Protein AF-A0A7S3RE56-F1 (afdb_monomer_lite)

Foldseek 3Di:
DDFPFQWWWKFKFQVPRTQFIDDQFQFQDQFFEWCAPPGLRHDHDDPQTHNGAKTWGQDLSNQKIKIFGCQRPQFKDKQPHTAPHRGMDIDHAQIWIDGRPGTIGMHTDTAEEAEDPDDPVLLVLLVVLQVRHRRYDYYPDDDQPNHQEYEDQEDDDDLVLLSCQLSLHAYFYSVQSNQSSVGDGRRDDRPDCPDVNGDHHYDPDPVGDPPNRHRDNLQQQQQAPAEAEEEDDDDPVVSVSVQVSCVSSHYNYHYQDDPDVVSVVVCVVVVYDYDD

pLDDT: mean 87.72, std 11.94, range [36.47, 98.5]

Sequence (276 aa):
RFAPEGSSMWLIADGSQTLGRLPVPGSEGPYTVGRHESADVTVTGDKSISRKHLELRVGEDGRTLRLTDLGSKFGTSVDNSKVDPGGTASLVDGASLSLGAKVLTVRHEPLVLCYSGLSKADTEVVQAAAARLVGVSASKEWADGHTSHLVMSKIKLTPKLMLALAHGCPVVAPAWVERVAARKAAAEPLPDPSAVGCSPTDATQPDIPAGCHAVRPERRSLFRGRKLAVLPGGEASSRGHTVSLLSLMGAEVVEADQADAASLSSHVSAGFEFVM

Structure (mmCIF, N/CA/C/O backbone):
data_AF-A0A7S3RE56-F1
#
_entry.id   AF-A0A7S3RE56-F1
#
loop_
_atom_site.group_PDB
_atom_site.id
_atom_site.type_symbol
_atom_site.label_atom_id
_atom_site.label_alt_id
_atom_site.label_comp_id
_atom_site.label_asym_id
_atom_site.label_entity_id
_atom_site.label_seq_id
_atom_site.pdbx_PDB_ins_code
_atom_site.Cartn_x
_atom_site.Cartn_y
_atom_site.Cartn_z
_atom_site.occupancy
_atom_site.B_iso_or_equiv
_atom_site.auth_seq_id
_atom_site.auth_comp_id
_atom_site.auth_asym_id
_atom_site.auth_atom_id
_atom_site.pdbx_PDB_model_num
ATOM 1 N N . ARG A 1 1 ? -19.265 -1.778 -3.064 1.00 36.47 1 ARG A N 1
ATOM 2 C CA . ARG A 1 1 ? -19.095 -0.585 -2.203 1.00 36.47 1 ARG A CA 1
ATOM 3 C C . ARG A 1 1 ? -17.705 -0.050 -2.501 1.00 36.47 1 ARG A C 1
ATOM 5 O O . ARG A 1 1 ? -16.780 -0.849 -2.544 1.00 36.47 1 ARG A O 1
ATOM 12 N N . PHE A 1 2 ? -17.610 1.210 -2.914 1.00 37.88 2 PHE A N 1
ATOM 13 C CA . PHE A 1 2 ? -16.369 1.799 -3.409 1.00 37.88 2 PHE A CA 1
ATOM 14 C C . PHE A 1 2 ? -15.417 2.032 -2.235 1.00 37.88 2 PHE A C 1
ATOM 16 O O . PHE A 1 2 ? -15.847 2.535 -1.200 1.00 37.88 2 PHE A O 1
ATOM 23 N N . ALA A 1 3 ? -14.138 1.684 -2.403 1.00 47.69 3 ALA A N 1
ATOM 24 C CA . ALA A 1 3 ? -13.101 2.174 -1.505 1.00 47.69 3 ALA A CA 1
ATOM 25 C C . ALA A 1 3 ? -13.190 3.715 -1.436 1.00 47.69 3 ALA A C 1
ATOM 27 O O . ALA A 1 3 ? -13.560 4.332 -2.446 1.00 47.69 3 ALA A O 1
ATOM 28 N N . PRO A 1 4 ? -12.871 4.353 -0.298 1.00 54.19 4 PRO A N 1
ATOM 29 C CA . PRO A 1 4 ? -12.828 5.812 -0.211 1.00 54.19 4 PRO A CA 1
ATOM 30 C C . PRO A 1 4 ? -11.886 6.376 -1.284 1.00 54.19 4 PRO A C 1
ATOM 32 O O . PRO A 1 4 ? -10.820 5.798 -1.540 1.00 54.19 4 PRO A O 1
ATOM 35 N N . GLU A 1 5 ? -12.333 7.433 -1.972 1.00 49.34 5 GLU A N 1
ATOM 36 C CA . GLU A 1 5 ? -11.582 8.142 -3.018 1.00 49.34 5 GLU A CA 1
ATOM 37 C C . GLU A 1 5 ? -10.170 8.472 -2.503 1.00 49.34 5 GLU A C 1
ATOM 39 O O . GLU A 1 5 ? -10.021 9.009 -1.409 1.00 49.34 5 GLU A O 1
ATOM 44 N N . GLY A 1 6 ? -9.132 8.074 -3.247 1.00 55.22 6 GLY A N 1
ATOM 45 C CA . GLY A 1 6 ? -7.737 8.220 -2.815 1.00 55.22 6 GLY A CA 1
ATOM 46 C C . GLY A 1 6 ? -7.249 7.083 -1.916 1.00 55.22 6 GLY A C 1
ATOM 47 O O . GLY A 1 6 ? -7.018 7.269 -0.724 1.00 55.22 6 GLY A O 1
ATOM 48 N N . SER A 1 7 ? -7.057 5.899 -2.499 1.00 61.47 7 SER A N 1
ATOM 49 C CA . SER A 1 7 ? -6.438 4.756 -1.813 1.00 61.47 7 SER A CA 1
ATOM 50 C C . SER A 1 7 ? -5.409 4.093 -2.719 1.00 61.47 7 SER A C 1
ATOM 52 O O . SER A 1 7 ? -5.784 3.481 -3.721 1.00 61.47 7 SER A O 1
ATOM 54 N N . SER A 1 8 ? -4.118 4.175 -2.382 1.00 72.38 8 SER A N 1
ATOM 55 C CA . SER A 1 8 ? -3.110 3.527 -3.217 1.00 72.38 8 SER A CA 1
ATOM 56 C C . SER A 1 8 ? -1.781 3.193 -2.574 1.00 72.38 8 SER A C 1
ATOM 58 O O . SER A 1 8 ? -1.069 4.050 -2.055 1.00 72.38 8 SER A O 1
ATOM 60 N N . MET A 1 9 ? -1.402 1.941 -2.779 1.00 89.62 9 MET A N 1
ATOM 61 C CA . MET A 1 9 ? -0.027 1.521 -2.939 1.00 89.62 9 MET A CA 1
ATOM 62 C C . MET A 1 9 ? 0.011 0.459 -4.033 1.00 89.62 9 MET A C 1
ATOM 64 O O . MET A 1 9 ? -0.745 -0.504 -4.003 1.00 89.62 9 MET A O 1
ATOM 68 N N . TRP A 1 10 ? 0.879 0.636 -5.014 1.00 94.25 10 TRP A N 1
ATOM 69 C CA . TRP A 1 10 ? 1.134 -0.324 -6.074 1.00 94.25 10 TRP A CA 1
ATOM 70 C C . TRP A 1 10 ? 2.397 -1.102 -5.759 1.00 94.25 10 TRP A C 1
ATOM 72 O O . TRP A 1 10 ? 3.455 -0.513 -5.533 1.00 94.25 10 TRP A O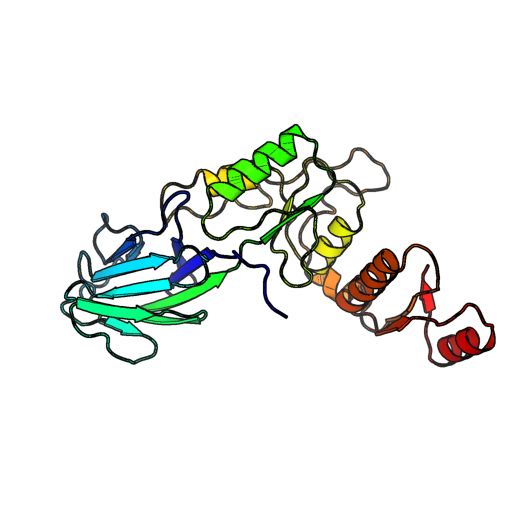 1
ATOM 82 N N . LEU A 1 11 ? 2.294 -2.424 -5.753 1.00 95.31 11 LEU A N 1
ATOM 83 C CA . LEU A 1 11 ? 3.413 -3.326 -5.550 1.00 95.31 11 LEU A CA 1
ATOM 84 C C . LEU A 1 11 ? 3.793 -3.948 -6.883 1.00 95.31 11 LEU A C 1
ATOM 86 O O . LEU A 1 11 ? 2.952 -4.521 -7.574 1.00 95.31 11 LEU A O 1
ATOM 90 N N . ILE A 1 12 ? 5.079 -3.873 -7.201 1.00 96.88 12 ILE A N 1
ATOM 91 C CA . ILE A 1 12 ? 5.687 -4.619 -8.298 1.00 96.88 12 ILE A CA 1
ATOM 92 C C . ILE A 1 12 ? 6.461 -5.774 -7.671 1.00 96.88 12 ILE A C 1
ATOM 94 O O . ILE A 1 12 ? 7.371 -5.545 -6.867 1.00 96.88 12 ILE A O 1
ATOM 98 N N . ALA A 1 13 ? 6.081 -7.005 -7.998 1.00 95.94 13 ALA A N 1
ATOM 99 C CA . ALA A 1 13 ? 6.621 -8.208 -7.377 1.00 95.94 13 ALA A CA 1
ATOM 100 C C . ALA A 1 13 ? 7.133 -9.224 -8.404 1.00 95.94 13 ALA A C 1
ATOM 102 O O . ALA A 1 13 ? 6.592 -9.357 -9.500 1.00 95.94 13 ALA A O 1
ATOM 103 N N . ASP A 1 14 ? 8.158 -9.970 -8.007 1.00 94.69 14 ASP A N 1
ATOM 104 C CA . ASP A 1 14 ? 8.673 -11.154 -8.689 1.00 94.69 14 ASP A CA 1
ATOM 105 C C . ASP A 1 14 ? 8.403 -12.373 -7.798 1.00 94.69 14 ASP A C 1
ATOM 107 O O . ASP A 1 14 ? 9.076 -12.596 -6.787 1.00 94.69 14 ASP A O 1
ATOM 111 N N . GLY A 1 15 ? 7.340 -13.116 -8.109 1.00 90.56 15 GLY A N 1
ATOM 112 C CA . GLY A 1 15 ? 6.840 -14.173 -7.231 1.00 90.56 15 GLY A CA 1
ATOM 113 C C . GLY A 1 15 ? 6.457 -13.628 -5.850 1.00 90.56 15 GLY A C 1
ATOM 114 O O . GLY A 1 15 ? 5.530 -12.829 -5.723 1.00 90.56 15 GLY A O 1
ATOM 115 N N . SER A 1 16 ? 7.159 -14.072 -4.804 1.00 88.50 16 SER A N 1
ATOM 116 C CA . SER A 1 16 ? 6.964 -13.600 -3.424 1.00 88.50 16 SER A CA 1
ATOM 117 C C . SER A 1 16 ? 7.806 -12.371 -3.062 1.00 88.50 16 SER A C 1
ATOM 119 O O . SER A 1 16 ? 7.568 -11.756 -2.022 1.00 88.50 16 SER A O 1
ATOM 121 N N . GLN A 1 17 ? 8.782 -11.994 -3.892 1.00 92.12 17 GLN A N 1
ATOM 122 C CA . GLN A 1 17 ? 9.671 -10.872 -3.617 1.00 92.12 17 GLN A CA 1
ATOM 123 C C . GLN A 1 17 ? 9.042 -9.566 -4.103 1.00 92.12 17 GLN A C 1
ATOM 125 O O . GLN A 1 17 ? 8.787 -9.395 -5.293 1.00 92.12 17 GLN A O 1
ATOM 130 N N . THR A 1 18 ? 8.845 -8.596 -3.208 1.00 94.38 18 THR A N 1
ATOM 131 C CA . THR A 1 18 ? 8.511 -7.235 -3.643 1.00 94.38 18 THR A CA 1
ATOM 132 C C . THR A 1 18 ? 9.762 -6.529 -4.156 1.00 94.38 18 THR A C 1
ATOM 134 O O . THR A 1 18 ? 10.741 -6.407 -3.423 1.00 94.38 18 THR A O 1
ATOM 137 N N . LEU A 1 19 ? 9.708 -6.027 -5.389 1.00 95.62 19 LEU A N 1
ATOM 138 C CA . LEU A 1 19 ? 10.780 -5.245 -6.006 1.00 95.62 19 LEU A CA 1
ATOM 139 C C . LEU A 1 19 ? 10.606 -3.742 -5.770 1.00 95.62 19 LEU A C 1
ATOM 141 O O . LEU A 1 19 ? 11.590 -3.021 -5.631 1.00 95.62 19 LEU A O 1
ATOM 145 N N . GLY A 1 20 ? 9.360 -3.265 -5.716 1.00 94.75 20 GLY A N 1
ATOM 146 C CA . GLY A 1 20 ? 9.075 -1.853 -5.491 1.00 94.75 20 GLY A CA 1
ATOM 147 C C . GLY A 1 20 ? 7.649 -1.576 -5.032 1.00 94.75 20 GLY A C 1
ATOM 148 O O . GLY A 1 20 ? 6.728 -2.339 -5.325 1.00 94.75 20 GLY A O 1
ATOM 149 N N . ARG A 1 21 ? 7.486 -0.467 -4.308 1.00 95.06 21 ARG A N 1
ATOM 150 C CA . ARG A 1 21 ? 6.219 0.102 -3.842 1.00 95.06 21 ARG A CA 1
ATOM 151 C C . ARG A 1 21 ? 6.089 1.533 -4.333 1.00 95.06 21 ARG A C 1
ATOM 153 O O . ARG A 1 21 ? 6.899 2.377 -3.947 1.00 95.06 21 ARG A O 1
ATOM 160 N N . LEU A 1 22 ? 5.060 1.785 -5.126 1.00 94.44 22 LEU A N 1
ATOM 161 C CA . LEU A 1 22 ? 4.749 3.077 -5.720 1.00 94.44 22 LEU A CA 1
ATOM 162 C C . LEU A 1 22 ? 3.407 3.591 -5.177 1.00 94.44 22 LEU A C 1
ATOM 164 O O . LEU A 1 22 ? 2.557 2.782 -4.818 1.00 94.44 22 LEU A O 1
ATOM 168 N N . PRO A 1 23 ? 3.179 4.905 -5.123 1.00 93.62 23 PRO A N 1
ATOM 169 C CA . PRO A 1 23 ? 4.152 5.956 -5.390 1.00 93.62 23 PRO A CA 1
ATOM 170 C C . PRO A 1 23 ? 5.180 6.101 -4.259 1.00 93.62 23 PRO A C 1
ATOM 172 O O . PRO A 1 23 ? 4.959 5.702 -3.114 1.00 93.62 23 PRO A O 1
ATOM 175 N N . VAL A 1 24 ? 6.328 6.683 -4.598 1.00 92.94 24 VAL A N 1
ATOM 176 C CA . VAL A 1 24 ? 7.246 7.265 -3.612 1.00 92.94 24 VAL A CA 1
ATOM 177 C C . VAL A 1 24 ? 6.628 8.585 -3.125 1.00 92.94 24 VAL A C 1
ATOM 179 O O . VAL A 1 24 ? 6.155 9.349 -3.969 1.00 92.94 24 VAL A O 1
ATOM 182 N N . PRO A 1 25 ? 6.622 8.876 -1.808 1.00 92.38 25 PRO A N 1
ATOM 183 C CA . PRO A 1 25 ? 6.027 10.095 -1.260 1.00 92.38 25 PRO A CA 1
ATOM 184 C C . PRO A 1 25 ? 6.423 11.371 -2.023 1.00 92.38 25 PRO A C 1
ATOM 186 O O . PRO A 1 25 ? 7.603 11.612 -2.276 1.00 92.38 25 PRO A O 1
ATOM 189 N N . GLY A 1 26 ? 5.435 12.205 -2.353 1.00 88.56 26 GLY A N 1
ATOM 190 C CA . GLY A 1 26 ? 5.623 13.479 -3.055 1.00 88.56 26 GLY A CA 1
ATOM 191 C C . GLY A 1 26 ? 5.880 13.384 -4.564 1.00 88.56 26 GLY A C 1
ATOM 192 O O . GLY A 1 26 ? 6.253 14.388 -5.166 1.00 88.56 26 GLY A O 1
ATOM 193 N N . SER A 1 27 ? 5.712 12.214 -5.182 1.00 91.50 27 SER A N 1
ATOM 194 C CA . SER A 1 27 ? 5.854 12.036 -6.628 1.00 91.50 27 SER A CA 1
ATOM 195 C C . SER A 1 27 ? 4.803 11.062 -7.161 1.00 91.50 27 SER A C 1
ATOM 197 O O . SER A 1 27 ? 4.401 10.139 -6.465 1.00 91.50 27 SER A O 1
ATOM 199 N N . GLU A 1 28 ? 4.386 11.258 -8.407 1.00 92.69 28 GLU A N 1
ATOM 200 C CA . GLU A 1 28 ? 3.540 10.337 -9.185 1.00 92.69 28 GLU A CA 1
ATOM 201 C C . GLU A 1 28 ? 4.358 9.529 -10.208 1.00 92.69 28 GLU A C 1
ATOM 203 O O . GLU A 1 28 ? 3.831 8.693 -10.945 1.00 92.69 28 GLU A O 1
ATOM 208 N N . GLY A 1 29 ? 5.671 9.765 -10.253 1.00 93.62 29 GLY A N 1
ATOM 209 C CA . GLY A 1 29 ? 6.590 9.249 -11.259 1.00 93.62 29 GLY A CA 1
ATOM 210 C C . GLY A 1 29 ? 7.048 10.336 -12.247 1.00 93.62 29 GLY A C 1
ATOM 211 O O . GLY A 1 29 ? 6.891 11.529 -11.982 1.00 93.62 29 GLY A O 1
ATOM 212 N N . PRO A 1 30 ? 7.628 9.949 -13.397 1.00 96.25 30 PRO A N 1
ATOM 213 C CA . PRO A 1 30 ? 7.789 8.573 -13.860 1.00 96.25 30 PRO A CA 1
ATOM 214 C C . PRO A 1 30 ? 8.789 7.780 -13.009 1.00 96.25 30 PRO A C 1
ATOM 216 O O . PRO A 1 30 ? 9.840 8.294 -12.638 1.00 96.25 30 PRO A O 1
ATOM 219 N N . TYR A 1 31 ? 8.460 6.521 -12.734 1.00 97.69 31 TYR A N 1
ATOM 220 C CA . TYR A 1 31 ? 9.336 5.553 -12.077 1.00 97.69 31 TYR A CA 1
ATOM 221 C C . TYR A 1 31 ? 9.868 4.567 -13.103 1.00 97.69 31 TYR A C 1
ATOM 223 O O . TYR A 1 31 ? 9.106 3.891 -13.791 1.00 97.69 31 TYR A O 1
ATOM 231 N N . THR A 1 32 ? 11.179 4.466 -13.204 1.00 98.00 32 THR A N 1
ATOM 232 C CA . THR A 1 32 ? 11.848 3.595 -14.162 1.00 98.00 32 THR A CA 1
ATOM 233 C C . THR A 1 32 ? 11.901 2.149 -13.669 1.00 98.00 32 THR A C 1
ATOM 235 O O . THR A 1 32 ? 12.247 1.871 -12.521 1.00 98.00 32 THR A O 1
ATOM 238 N N . VAL A 1 33 ? 11.604 1.209 -14.567 1.00 98.12 33 VAL A N 1
ATOM 239 C CA . VAL A 1 33 ? 11.764 -0.232 -14.336 1.00 98.12 33 VAL A CA 1
ATOM 240 C C . VAL A 1 33 ? 12.767 -0.781 -15.343 1.00 98.12 33 VAL A C 1
ATOM 242 O O . VAL A 1 33 ? 12.687 -0.509 -16.547 1.00 98.12 33 VAL A O 1
ATOM 245 N N . GLY A 1 34 ? 13.741 -1.553 -14.874 1.00 97.62 34 GLY A N 1
ATOM 246 C CA . GLY A 1 34 ? 14.758 -2.136 -15.745 1.00 97.62 34 GLY A CA 1
ATOM 247 C C . GLY A 1 34 ? 15.819 -2.914 -14.983 1.00 97.62 34 GLY A C 1
ATOM 248 O O . GLY A 1 34 ? 15.777 -3.020 -13.763 1.00 97.62 34 GLY A O 1
ATOM 249 N N . ARG A 1 35 ? 16.791 -3.480 -15.704 1.00 97.12 35 ARG A N 1
ATOM 250 C CA . ARG A 1 35 ? 17.844 -4.305 -15.079 1.00 97.12 35 ARG A CA 1
ATOM 251 C C . ARG A 1 35 ? 19.037 -3.534 -14.524 1.00 97.12 35 ARG A C 1
ATOM 253 O O . ARG A 1 35 ? 19.958 -4.146 -13.990 1.00 97.12 35 ARG A O 1
ATOM 260 N N . HIS A 1 36 ? 19.110 -2.233 -14.785 1.00 96.31 36 HIS A N 1
ATOM 261 C CA . HIS A 1 36 ? 20.220 -1.405 -14.327 1.00 96.31 36 HIS A CA 1
ATOM 262 C C . HIS A 1 36 ? 19.939 -0.891 -12.917 1.00 96.31 36 HIS A C 1
ATOM 264 O O . HIS A 1 36 ? 18.812 -0.510 -12.636 1.00 96.31 36 HIS A O 1
ATOM 270 N N . GLU A 1 37 ? 20.965 -0.809 -12.072 1.00 93.75 37 GLU A N 1
ATOM 271 C CA . GLU A 1 37 ? 20.859 -0.363 -10.670 1.00 93.75 37 GLU A CA 1
ATOM 272 C C . GLU A 1 37 ? 20.338 1.071 -10.496 1.00 93.75 37 GLU A C 1
ATOM 274 O O . GLU A 1 37 ? 19.883 1.450 -9.426 1.00 93.75 37 GLU A O 1
ATOM 279 N N . SER A 1 38 ? 20.392 1.877 -11.557 1.00 93.88 38 SER A N 1
ATOM 280 C CA . SER A 1 38 ? 19.841 3.233 -11.562 1.00 93.88 38 SER A CA 1
ATOM 281 C C . SER A 1 38 ? 18.323 3.277 -11.782 1.00 93.88 38 SER A C 1
ATOM 283 O O . SER A 1 38 ? 17.799 4.371 -11.973 1.00 93.88 38 SER A O 1
ATOM 285 N N . ALA A 1 39 ? 17.653 2.131 -11.932 1.00 96.50 39 ALA A N 1
ATOM 286 C CA . ALA A 1 39 ? 16.206 2.068 -12.096 1.00 96.50 39 ALA A CA 1
ATOM 287 C C . ALA A 1 39 ? 15.516 2.094 -10.727 1.00 96.50 39 ALA A C 1
ATOM 289 O O . ALA A 1 39 ? 15.960 1.413 -9.801 1.00 96.50 39 ALA A O 1
ATOM 290 N N . ASP A 1 40 ? 14.404 2.820 -10.616 1.00 97.31 40 ASP A N 1
ATOM 291 C CA . ASP A 1 40 ? 13.625 2.919 -9.373 1.00 97.31 40 ASP A CA 1
ATOM 292 C C . ASP A 1 40 ? 13.141 1.542 -8.896 1.00 97.31 40 ASP A C 1
ATOM 294 O O . ASP A 1 40 ? 13.164 1.243 -7.700 1.00 97.31 40 ASP A O 1
ATOM 298 N N . VAL A 1 41 ? 12.750 0.684 -9.845 1.00 97.00 41 VAL A N 1
ATOM 299 C CA . VAL A 1 41 ? 12.474 -0.738 -9.624 1.00 97.00 41 VAL A CA 1
ATOM 300 C C . VAL A 1 41 ? 13.445 -1.561 -10.465 1.00 97.00 41 VAL A C 1
ATOM 302 O O . VAL A 1 41 ? 13.308 -1.681 -11.687 1.00 97.00 41 VAL A O 1
ATOM 305 N N . THR A 1 42 ? 14.446 -2.136 -9.802 1.00 96.88 42 THR A N 1
ATOM 306 C CA . THR A 1 42 ? 15.493 -2.913 -10.470 1.00 96.88 42 THR A CA 1
ATOM 307 C C . THR A 1 42 ? 15.128 -4.399 -10.540 1.00 96.88 42 THR A C 1
ATOM 309 O O . THR A 1 42 ? 14.837 -5.022 -9.521 1.00 96.88 42 THR A O 1
ATOM 312 N N . VAL A 1 43 ? 15.209 -4.988 -11.737 1.00 95.25 43 VAL A N 1
ATOM 313 C CA . VAL A 1 43 ? 15.026 -6.431 -11.979 1.00 95.25 43 VAL A CA 1
ATOM 314 C C . VAL A 1 43 ? 16.365 -7.047 -12.394 1.00 95.25 43 VAL A C 1
ATOM 316 O O . VAL A 1 43 ? 16.803 -6.906 -13.536 1.00 95.25 43 VAL A O 1
ATOM 319 N N . THR A 1 44 ? 17.066 -7.691 -11.464 1.00 89.62 44 THR A N 1
ATOM 320 C CA . THR A 1 44 ? 18.422 -8.211 -11.706 1.00 89.62 44 THR A CA 1
ATOM 321 C C . THR A 1 44 ? 18.413 -9.600 -12.357 1.00 89.62 44 THR A C 1
ATOM 323 O O . THR A 1 44 ? 17.413 -10.310 -12.366 1.00 89.62 44 THR A O 1
ATOM 326 N N . GLY A 1 45 ? 19.549 -10.000 -12.935 1.00 85.88 45 GLY A N 1
ATOM 327 C CA . GLY A 1 45 ? 19.775 -11.379 -13.392 1.00 85.88 45 GLY A CA 1
ATOM 328 C C . GLY A 1 45 ? 19.228 -11.745 -14.777 1.00 85.88 45 GLY A C 1
ATOM 329 O O . GLY A 1 45 ? 19.645 -12.767 -15.316 1.00 85.88 45 GLY A O 1
ATOM 330 N N . ASP A 1 46 ? 18.393 -10.911 -15.404 1.00 90.94 46 ASP A N 1
ATOM 331 C CA . ASP A 1 46 ? 17.813 -11.198 -16.722 1.00 90.94 46 ASP A CA 1
ATOM 332 C C . ASP A 1 46 ? 18.326 -10.240 -17.818 1.00 90.94 46 ASP A C 1
ATOM 334 O O . ASP A 1 46 ? 18.134 -9.023 -17.773 1.00 90.94 46 ASP A O 1
ATOM 338 N N . LYS A 1 47 ? 19.000 -10.797 -18.836 1.00 93.81 47 LYS A N 1
ATOM 339 C CA . LYS A 1 47 ? 19.554 -10.040 -19.976 1.00 93.81 47 LYS A CA 1
ATOM 340 C C . LYS A 1 47 ? 18.511 -9.680 -21.041 1.00 93.81 47 LYS A C 1
ATOM 342 O O . LYS A 1 47 ? 18.821 -8.868 -21.916 1.00 93.81 47 LYS A O 1
ATOM 347 N N . SER A 1 48 ? 17.318 -10.270 -20.983 1.00 96.12 48 SER A N 1
ATOM 348 C CA . SER A 1 48 ? 16.183 -9.909 -21.838 1.00 96.12 48 SER A CA 1
ATOM 349 C C . SER A 1 48 ? 15.526 -8.591 -21.407 1.00 96.12 48 SER A C 1
ATOM 351 O O . SER A 1 48 ? 14.857 -7.932 -22.199 1.00 96.12 48 SER A O 1
ATOM 353 N N . ILE A 1 49 ? 15.788 -8.141 -20.180 1.00 97.44 49 ILE A N 1
ATOM 354 C CA . ILE A 1 49 ? 15.308 -6.857 -19.681 1.00 97.44 49 ILE A CA 1
ATOM 355 C C . ILE A 1 49 ? 16.284 -5.750 -20.105 1.00 97.44 49 ILE A C 1
ATOM 357 O O . ILE A 1 49 ? 17.513 -5.872 -20.047 1.00 97.44 49 ILE A O 1
ATOM 361 N N . SER A 1 50 ? 15.735 -4.625 -20.548 1.00 97.38 50 SER A N 1
ATOM 362 C CA . SER A 1 50 ? 16.528 -3.455 -20.938 1.00 97.38 50 SER A CA 1
ATOM 363 C C . SER A 1 50 ? 17.053 -2.748 -19.690 1.00 97.38 50 SER A C 1
ATOM 365 O O . SER A 1 50 ? 16.480 -2.853 -18.609 1.00 97.38 50 SER A O 1
ATOM 367 N N . ARG A 1 51 ? 18.149 -1.991 -19.819 1.00 96.56 51 ARG A N 1
ATOM 368 C CA . ARG A 1 51 ? 18.710 -1.216 -18.692 1.00 96.56 51 ARG A CA 1
ATOM 369 C C . ARG A 1 51 ? 17.680 -0.252 -18.092 1.00 96.56 51 ARG A C 1
ATOM 371 O O . ARG A 1 51 ? 17.501 -0.250 -16.883 1.00 96.56 51 ARG A O 1
ATOM 378 N N . LYS A 1 52 ? 16.997 0.494 -18.961 1.00 96.75 52 LYS A N 1
ATOM 379 C CA . LYS A 1 52 ? 15.737 1.199 -18.706 1.00 96.75 52 LYS A CA 1
ATOM 380 C C . LYS A 1 52 ? 14.730 0.597 -19.682 1.00 96.75 52 LYS A C 1
ATOM 382 O O . LYS A 1 52 ? 14.987 0.647 -20.883 1.00 96.75 52 LYS A O 1
ATOM 387 N N . HIS A 1 53 ? 13.717 -0.104 -19.189 1.00 98.00 53 HIS A N 1
ATOM 388 C CA . HIS A 1 53 ? 12.821 -0.905 -20.028 1.00 98.00 53 HIS A CA 1
ATOM 389 C C . HIS A 1 53 ? 11.468 -0.234 -20.205 1.00 98.00 53 HIS A C 1
ATOM 391 O O . HIS A 1 53 ? 11.001 -0.116 -21.331 1.00 98.00 53 HIS A O 1
ATOM 397 N N . LEU A 1 54 ? 10.893 0.257 -19.112 1.00 98.38 54 LEU A N 1
ATOM 398 C CA . LEU A 1 54 ? 9.639 0.996 -19.117 1.00 98.38 54 LEU A CA 1
ATOM 399 C C . LEU A 1 54 ? 9.625 2.037 -17.994 1.00 98.38 54 LEU A C 1
ATOM 401 O O . LEU A 1 54 ? 10.467 2.005 -17.089 1.00 98.38 54 LEU A O 1
ATOM 405 N N . GLU A 1 55 ? 8.654 2.935 -18.052 1.00 98.31 55 GLU A N 1
ATOM 406 C CA . GLU A 1 55 ? 8.309 3.869 -16.982 1.00 98.31 55 GLU A CA 1
ATOM 407 C C . GLU A 1 55 ? 6.900 3.594 -16.468 1.00 98.31 55 GLU A C 1
ATOM 409 O O . GLU A 1 55 ? 6.018 3.225 -17.239 1.00 98.31 55 GLU A O 1
ATOM 414 N N . LEU A 1 56 ? 6.691 3.804 -15.172 1.00 98.06 56 LEU A N 1
ATOM 415 C CA . LEU A 1 56 ? 5.402 3.734 -14.501 1.00 98.06 56 LEU A CA 1
ATOM 416 C C . LEU A 1 56 ? 5.009 5.119 -13.985 1.00 98.06 56 LEU A C 1
ATOM 418 O O . LEU A 1 56 ? 5.834 5.827 -13.410 1.00 98.06 56 LEU A O 1
ATOM 422 N N . ARG A 1 57 ? 3.742 5.492 -14.146 1.00 97.00 57 ARG A N 1
ATOM 423 C CA . ARG A 1 57 ? 3.143 6.683 -13.536 1.00 97.00 57 ARG A CA 1
ATOM 424 C C . ARG A 1 57 ? 1.893 6.289 -12.773 1.00 97.00 57 ARG A C 1
ATOM 426 O O . ARG A 1 57 ? 1.027 5.606 -13.322 1.00 97.00 57 ARG A O 1
ATOM 433 N N . VAL A 1 58 ? 1.825 6.713 -11.521 1.00 94.75 58 VAL A N 1
ATOM 434 C CA . VAL A 1 58 ? 0.622 6.614 -10.695 1.00 94.75 58 VAL A CA 1
ATOM 435 C C . VAL A 1 58 ? -0.220 7.851 -10.999 1.00 94.75 58 VAL A C 1
ATOM 437 O O . VAL A 1 58 ? 0.339 8.935 -11.086 1.00 94.75 58 VAL A O 1
ATOM 440 N N . GLY A 1 59 ? -1.523 7.715 -11.226 1.00 90.62 59 GLY A N 1
ATOM 441 C CA . GLY A 1 59 ? -2.381 8.891 -11.378 1.00 90.62 59 GLY A CA 1
ATOM 442 C C . GLY A 1 59 ? -2.614 9.607 -10.051 1.00 90.62 59 GLY A C 1
ATOM 443 O O . GLY A 1 59 ? -2.425 9.027 -8.983 1.00 90.62 59 GLY A O 1
ATOM 444 N N . GLU A 1 60 ? -3.092 10.847 -10.124 1.00 83.38 60 GLU A N 1
ATOM 445 C CA . GLU A 1 60 ? -3.417 11.688 -8.959 1.00 83.38 60 GLU A CA 1
ATOM 446 C C . GLU A 1 60 ? -4.395 11.004 -7.983 1.00 83.38 60 GLU A C 1
ATOM 448 O O . GLU A 1 60 ? -4.326 11.183 -6.767 1.00 83.38 60 GLU A O 1
ATOM 453 N N . ASP A 1 61 ? -5.288 10.158 -8.511 1.00 79.56 61 ASP A N 1
ATOM 454 C CA . ASP A 1 61 ? -6.241 9.367 -7.726 1.00 79.56 61 ASP A CA 1
ATOM 455 C C . ASP A 1 61 ? -5.593 8.219 -6.932 1.00 79.56 61 ASP A C 1
ATOM 457 O O . ASP A 1 61 ? -6.247 7.576 -6.102 1.00 79.56 61 ASP A O 1
ATOM 461 N N . GLY A 1 62 ? -4.323 7.928 -7.218 1.00 82.88 62 GLY A N 1
ATOM 462 C CA . GLY A 1 62 ? -3.560 6.803 -6.700 1.00 82.88 62 GLY A CA 1
ATOM 463 C C . GLY A 1 62 ? -3.924 5.445 -7.316 1.00 82.88 62 GLY A C 1
ATOM 464 O O . GLY A 1 62 ? -3.162 4.481 -7.246 1.00 82.88 62 GLY A O 1
ATOM 465 N N . ARG A 1 63 ? -5.101 5.319 -7.924 1.00 84.00 63 ARG A N 1
ATOM 466 C CA . ARG A 1 63 ? -5.702 4.042 -8.343 1.00 84.00 63 ARG A CA 1
ATOM 467 C C . ARG A 1 63 ? -5.424 3.685 -9.786 1.00 84.00 63 ARG A C 1
ATOM 469 O O . ARG A 1 63 ? -5.766 2.590 -10.219 1.00 84.00 63 ARG A O 1
ATOM 476 N N . THR A 1 64 ? -4.851 4.598 -10.543 1.00 89.69 64 THR A N 1
ATOM 477 C CA . THR A 1 64 ? -4.441 4.328 -11.912 1.00 89.69 64 THR A CA 1
ATOM 478 C C . THR A 1 64 ? -2.933 4.148 -11.952 1.00 89.69 64 THR A C 1
ATOM 480 O O . THR A 1 64 ? -2.184 4.965 -11.425 1.00 89.69 64 THR A O 1
ATOM 483 N N . LEU A 1 65 ? -2.474 3.062 -12.572 1.00 95.19 65 LEU A N 1
ATOM 484 C CA . LEU A 1 65 ? -1.062 2.843 -12.852 1.00 95.19 65 LEU A CA 1
ATOM 485 C C . LEU A 1 65 ? -0.901 2.699 -14.360 1.00 95.19 65 LEU A C 1
ATOM 487 O O . LEU A 1 65 ? -1.439 1.776 -14.967 1.00 95.19 65 LEU A O 1
ATOM 491 N N . ARG A 1 66 ? -0.181 3.629 -14.980 1.00 97.19 66 ARG A N 1
ATOM 492 C CA . ARG A 1 66 ? 0.099 3.607 -16.416 1.00 97.19 66 ARG A CA 1
ATOM 493 C C . ARG A 1 66 ? 1.554 3.254 -16.644 1.00 97.19 66 ARG A C 1
ATOM 495 O O . ARG A 1 66 ? 2.428 3.824 -15.997 1.00 97.19 66 ARG A O 1
ATOM 502 N N . LEU A 1 67 ? 1.802 2.366 -17.594 1.00 97.81 67 LEU A N 1
ATOM 503 C CA . LEU A 1 67 ? 3.137 2.081 -18.089 1.00 97.81 67 LEU A CA 1
ATOM 504 C C . LEU A 1 67 ? 3.379 2.737 -19.449 1.00 97.81 67 LEU A C 1
ATOM 506 O O . LEU A 1 67 ? 2.445 2.880 -20.242 1.00 97.81 67 LEU A O 1
ATOM 510 N N . THR A 1 68 ? 4.643 3.040 -19.727 1.00 98.50 68 THR A N 1
ATOM 511 C CA . THR A 1 68 ? 5.161 3.428 -21.044 1.00 98.50 68 THR A CA 1
ATOM 512 C C . THR A 1 68 ? 6.398 2.589 -21.352 1.00 98.50 68 THR A C 1
ATOM 514 O O . THR A 1 68 ? 7.374 2.654 -20.604 1.00 98.50 68 THR A O 1
ATOM 517 N N . ASP A 1 69 ? 6.387 1.808 -22.434 1.00 98.44 69 ASP A N 1
ATOM 518 C CA . ASP A 1 69 ? 7.578 1.077 -22.888 1.00 98.44 69 ASP A CA 1
ATOM 519 C C . ASP A 1 69 ? 8.622 2.057 -23.453 1.00 98.44 69 ASP A C 1
ATOM 521 O O . ASP A 1 69 ? 8.288 2.934 -24.244 1.00 98.44 69 ASP A O 1
ATOM 525 N N . LEU A 1 70 ? 9.896 1.915 -23.076 1.00 98.12 70 LEU A N 1
ATOM 526 C CA . LEU A 1 70 ? 10.977 2.822 -23.493 1.00 98.12 70 LEU A CA 1
ATOM 527 C C . LEU A 1 70 ? 11.759 2.321 -24.722 1.00 98.12 70 LEU A C 1
ATOM 529 O O . LEU A 1 70 ? 12.966 2.548 -24.836 1.00 98.12 70 LEU A O 1
ATOM 533 N N . GLY A 1 71 ? 11.100 1.606 -25.635 1.00 96.50 71 GLY A N 1
ATOM 534 C CA . GLY A 1 71 ? 11.748 0.989 -26.791 1.00 96.50 71 GLY A CA 1
ATOM 535 C C . GLY A 1 71 ? 12.530 -0.259 -26.389 1.00 96.50 71 GLY A C 1
ATOM 536 O O . GLY A 1 71 ? 13.711 -0.410 -26.718 1.00 96.50 71 GLY A O 1
ATOM 537 N N . SER A 1 72 ? 11.902 -1.132 -25.603 1.00 96.50 72 SER A N 1
ATOM 538 C CA . SER A 1 72 ? 12.564 -2.320 -25.079 1.00 96.50 72 SER A CA 1
ATOM 539 C C . SER A 1 72 ? 13.007 -3.289 -26.186 1.00 96.50 72 SER A C 1
ATOM 541 O O . SER A 1 72 ? 12.328 -3.494 -27.189 1.00 96.50 72 SER A O 1
ATOM 543 N N . LYS A 1 73 ? 14.172 -3.935 -26.006 1.00 96.44 73 LYS A N 1
ATOM 544 C CA . LYS A 1 73 ? 14.745 -4.825 -27.035 1.00 96.44 73 LYS A CA 1
ATOM 545 C C . LYS A 1 73 ? 13.916 -6.093 -27.256 1.00 96.44 73 LYS A C 1
ATOM 547 O O . LYS A 1 73 ? 13.861 -6.599 -28.372 1.00 96.44 73 LYS A O 1
ATOM 552 N N . PHE A 1 74 ? 13.341 -6.631 -26.184 1.00 96.56 74 PHE A N 1
ATOM 553 C CA . PHE A 1 74 ? 12.599 -7.893 -26.196 1.00 96.56 74 PHE A CA 1
ATOM 554 C C . PHE A 1 74 ? 11.093 -7.704 -25.953 1.00 96.56 74 PHE A C 1
ATOM 556 O O . PHE A 1 74 ? 10.372 -8.693 -25.861 1.00 96.56 74 PHE A O 1
ATOM 563 N N . GLY A 1 75 ? 10.623 -6.453 -25.922 1.00 96.69 75 GLY A N 1
ATOM 564 C CA . GLY A 1 75 ? 9.215 -6.098 -25.785 1.00 96.69 75 GLY A CA 1
ATOM 565 C C . GLY A 1 75 ? 8.694 -6.095 -24.347 1.00 96.69 75 GLY A C 1
ATOM 566 O O . GLY A 1 75 ? 9.265 -6.725 -23.452 1.00 96.69 75 GLY A O 1
ATOM 567 N N . THR A 1 76 ? 7.556 -5.417 -24.188 1.00 98.44 76 THR A N 1
ATOM 568 C CA . THR A 1 76 ? 6.721 -5.385 -22.982 1.00 98.44 76 THR A CA 1
ATOM 569 C C . THR A 1 76 ? 5.339 -5.962 -23.309 1.00 98.44 76 THR A C 1
ATOM 571 O O . THR A 1 76 ? 4.809 -5.735 -24.401 1.00 98.44 76 THR A O 1
ATOM 574 N N . SER A 1 77 ? 4.718 -6.685 -22.375 1.00 97.94 77 SER A N 1
ATOM 575 C CA . SER A 1 77 ? 3.302 -7.071 -22.482 1.00 97.94 77 SER A CA 1
ATOM 576 C C . SER A 1 77 ? 2.575 -7.024 -21.141 1.00 97.94 77 SER A C 1
ATOM 578 O O . SER A 1 77 ? 3.168 -7.317 -20.106 1.00 97.94 77 SER A O 1
ATOM 580 N N . VAL A 1 78 ? 1.280 -6.709 -21.174 1.00 97.94 78 VAL A N 1
ATOM 581 C CA . VAL A 1 78 ? 0.363 -6.753 -20.024 1.00 97.94 78 VAL A CA 1
ATOM 582 C C . VAL A 1 78 ? -0.678 -7.825 -20.289 1.00 97.94 78 VAL A C 1
ATOM 584 O O . VAL A 1 78 ? -1.340 -7.776 -21.322 1.00 97.94 78 VAL A O 1
ATOM 587 N N . ASP A 1 79 ? -0.799 -8.809 -19.399 1.00 96.50 79 ASP A N 1
ATOM 588 C CA . ASP A 1 79 ? -1.764 -9.911 -19.521 1.00 96.50 79 ASP A CA 1
ATOM 589 C C . ASP A 1 79 ? -1.747 -10.557 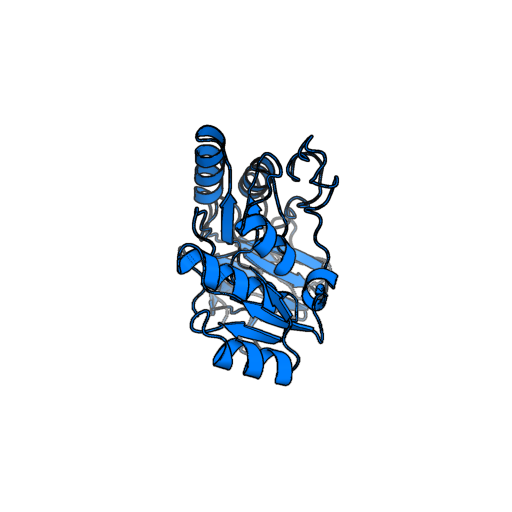-20.922 1.00 96.50 79 ASP A C 1
ATOM 591 O O . ASP A 1 79 ? -2.772 -10.770 -21.566 1.00 96.50 79 ASP A O 1
ATOM 595 N N . ASN A 1 80 ? -0.534 -10.838 -21.415 1.00 93.88 80 ASN A N 1
ATOM 596 C CA . ASN A 1 80 ? -0.227 -11.375 -22.752 1.00 93.88 80 ASN A CA 1
ATOM 597 C C . ASN A 1 80 ? -0.524 -10.445 -23.945 1.00 93.88 80 ASN A C 1
ATOM 599 O O . ASN A 1 80 ? -0.240 -10.808 -25.088 1.00 93.88 80 ASN A O 1
ATOM 603 N N . SER A 1 81 ? -1.028 -9.235 -23.710 1.00 97.06 81 SER A N 1
ATOM 604 C CA . SER A 1 81 ? -1.213 -8.215 -24.744 1.00 97.06 81 SER A CA 1
ATOM 605 C C . SER A 1 81 ? 0.062 -7.393 -24.899 1.00 97.06 81 SER A C 1
ATOM 607 O O . SER A 1 81 ? 0.527 -6.765 -23.946 1.00 97.06 81 SER A O 1
ATOM 609 N N . LYS A 1 82 ? 0.663 -7.413 -26.094 1.00 97.12 82 LYS A N 1
ATOM 610 C CA . LYS A 1 82 ? 1.888 -6.652 -26.374 1.00 97.12 82 LYS A CA 1
ATOM 611 C C . LYS A 1 82 ? 1.633 -5.151 -26.301 1.00 97.12 82 LYS A C 1
ATOM 613 O O . LYS A 1 82 ? 0.606 -4.667 -26.764 1.00 97.12 82 LYS A O 1
ATOM 618 N N . VAL A 1 83 ? 2.613 -4.439 -25.762 1.00 98.00 83 VAL A N 1
ATOM 619 C CA . VAL A 1 83 ? 2.688 -2.983 -25.808 1.00 98.00 83 VAL A CA 1
ATOM 620 C C . VAL A 1 83 ? 3.705 -2.622 -26.878 1.00 98.00 83 VAL A C 1
ATOM 622 O O . VAL A 1 83 ? 4.831 -3.127 -26.860 1.00 98.00 83 VAL A O 1
ATOM 625 N N . ASP A 1 84 ? 3.297 -1.789 -27.831 1.00 96.31 84 ASP A N 1
ATOM 626 C CA . ASP A 1 84 ? 4.192 -1.334 -28.892 1.00 96.31 84 ASP A CA 1
ATOM 627 C C . ASP A 1 84 ? 5.400 -0.587 -28.301 1.00 96.31 84 ASP A C 1
ATOM 629 O O . ASP A 1 84 ? 5.275 0.045 -27.249 1.00 96.31 84 ASP A O 1
ATOM 633 N N . PRO A 1 85 ? 6.572 -0.610 -28.959 1.00 94.50 85 PRO A N 1
ATOM 634 C CA . PRO A 1 85 ? 7.711 0.202 -28.541 1.00 94.50 85 PRO A CA 1
ATOM 635 C C . PRO A 1 85 ? 7.336 1.691 -28.450 1.00 94.50 85 PRO A C 1
ATOM 637 O O . PRO A 1 85 ? 6.869 2.270 -29.429 1.00 94.50 85 PRO A O 1
ATOM 640 N N . GLY A 1 86 ? 7.530 2.319 -27.285 1.00 95.38 86 GLY A N 1
ATOM 641 C CA . GLY A 1 86 ? 7.074 3.699 -27.030 1.00 95.38 86 GLY A CA 1
ATOM 642 C C . GLY A 1 86 ? 5.581 3.830 -26.691 1.00 95.38 86 GLY A C 1
ATOM 643 O O . GLY A 1 86 ? 5.108 4.926 -26.391 1.00 95.38 86 GLY A O 1
ATOM 644 N N . GLY A 1 87 ? 4.832 2.730 -26.749 1.00 97.31 87 GLY A N 1
ATOM 645 C CA . GLY A 1 87 ? 3.412 2.655 -26.442 1.00 97.31 87 GLY A CA 1
ATOM 646 C C . GLY A 1 87 ? 3.127 2.675 -24.943 1.00 97.31 87 GLY A C 1
ATOM 647 O O . GLY A 1 87 ? 4.009 2.491 -24.101 1.00 97.31 87 GLY A O 1
ATOM 648 N N . THR A 1 88 ? 1.853 2.883 -24.610 1.00 97.81 88 THR A N 1
ATOM 649 C CA . THR A 1 88 ? 1.379 2.958 -23.223 1.00 97.81 88 THR A CA 1
ATOM 650 C C . THR A 1 88 ? 0.283 1.942 -22.952 1.00 97.81 88 THR A C 1
ATOM 652 O O . THR A 1 88 ? -0.529 1.675 -23.837 1.00 97.81 88 THR A O 1
ATOM 655 N N . ALA A 1 89 ? 0.207 1.447 -21.720 1.00 97.50 89 ALA A N 1
ATOM 656 C CA . ALA A 1 89 ? -0.880 0.588 -21.259 1.00 97.50 89 ALA A CA 1
ATOM 657 C C . ALA A 1 89 ? -1.257 0.915 -19.808 1.00 97.50 89 ALA A C 1
ATOM 659 O O . ALA A 1 89 ? -0.424 1.375 -19.027 1.00 97.50 89 ALA A O 1
ATOM 660 N N . SER A 1 90 ? -2.516 0.680 -19.445 1.00 95.81 90 SER A N 1
ATOM 661 C CA . SER A 1 90 ? -2.961 0.746 -18.051 1.00 95.81 90 SER A CA 1
ATOM 662 C C . SER A 1 90 ? -2.767 -0.611 -17.385 1.00 95.81 90 SER A C 1
ATOM 664 O O . SER A 1 90 ? -3.034 -1.648 -17.988 1.00 95.81 90 SER A O 1
ATOM 666 N N . LEU A 1 91 ? -2.324 -0.590 -16.136 1.00 95.44 91 LEU A N 1
ATOM 667 C CA . LEU A 1 91 ? -2.198 -1.751 -15.271 1.00 95.44 91 LEU A CA 1
ATOM 668 C C . LEU A 1 91 ? -3.357 -1.762 -14.276 1.00 95.44 91 LEU A C 1
ATOM 670 O O . LEU A 1 91 ? -3.792 -0.715 -13.793 1.00 95.44 91 LEU A O 1
ATOM 674 N N . VAL A 1 92 ? -3.840 -2.960 -13.976 1.00 93.50 92 VAL A N 1
ATOM 675 C CA . VAL A 1 92 ? -4.879 -3.212 -12.976 1.00 93.50 92 VAL A CA 1
ATOM 676 C C . VAL A 1 92 ? -4.318 -4.078 -11.854 1.00 93.50 92 VAL A C 1
ATOM 678 O O . VAL A 1 92 ? -3.225 -4.638 -11.974 1.00 93.50 92 VAL A O 1
ATOM 681 N N . ASP A 1 93 ? -5.054 -4.179 -10.751 1.00 93.50 93 ASP A N 1
ATOM 682 C CA . ASP A 1 93 ? -4.705 -5.111 -9.682 1.00 93.50 93 ASP A CA 1
ATOM 683 C C . ASP A 1 93 ? -4.625 -6.552 -10.212 1.00 93.50 93 ASP A C 1
ATOM 685 O O . ASP A 1 93 ? -5.492 -7.004 -10.960 1.00 93.50 93 ASP A O 1
ATOM 689 N N . GLY A 1 94 ? -3.561 -7.259 -9.841 1.00 94.69 94 GLY A N 1
ATOM 690 C CA . GLY A 1 94 ? -3.284 -8.627 -10.270 1.00 94.69 94 GLY A CA 1
ATOM 691 C C . GLY A 1 94 ? -2.682 -8.769 -11.672 1.00 94.69 94 GLY A C 1
ATOM 692 O O . GLY A 1 94 ? -2.387 -9.898 -12.065 1.00 94.69 94 GLY A O 1
ATOM 693 N N . ALA A 1 95 ? -2.470 -7.676 -12.417 1.00 96.25 95 ALA A N 1
ATOM 694 C CA . ALA A 1 95 ? -1.966 -7.743 -13.788 1.00 96.25 95 ALA A CA 1
ATOM 695 C C . ALA A 1 95 ? -0.577 -8.403 -13.876 1.00 96.25 95 ALA A C 1
ATOM 697 O O . ALA A 1 95 ? 0.316 -8.169 -13.049 1.00 96.25 95 ALA A O 1
ATOM 698 N N . SER A 1 96 ? -0.383 -9.200 -14.926 1.00 97.56 96 SER A N 1
ATOM 699 C CA . SER A 1 96 ? 0.898 -9.813 -15.275 1.00 97.56 96 SER A CA 1
ATOM 700 C C . SER A 1 96 ? 1.670 -8.903 -16.226 1.00 97.56 96 SER A C 1
ATOM 702 O O . SER A 1 96 ? 1.315 -8.758 -17.397 1.00 97.56 96 SER A O 1
ATOM 704 N N . LEU A 1 97 ? 2.750 -8.303 -15.732 1.00 98.00 97 LEU A N 1
ATOM 705 C CA . LEU A 1 97 ? 3.626 -7.417 -16.491 1.00 98.00 97 LEU A CA 1
ATOM 706 C C . LEU A 1 97 ? 4.858 -8.188 -16.967 1.00 98.00 97 LEU A C 1
ATOM 708 O O . LEU A 1 97 ? 5.725 -8.537 -16.171 1.00 98.00 97 LEU A O 1
ATOM 712 N N . SER A 1 98 ? 4.955 -8.444 -18.268 1.00 97.69 98 SER A N 1
ATOM 713 C CA . SER A 1 98 ? 6.117 -9.118 -18.854 1.00 97.69 98 SER A CA 1
ATOM 714 C C . SER A 1 98 ? 7.124 -8.107 -19.395 1.00 97.69 98 SER A C 1
ATOM 716 O O . SER A 1 98 ? 6.750 -7.212 -20.153 1.00 97.69 98 SER A O 1
ATOM 718 N N . LEU A 1 99 ? 8.394 -8.282 -19.027 1.00 97.19 99 LEU A N 1
ATOM 719 C CA . LEU A 1 99 ? 9.546 -7.528 -19.519 1.00 97.19 99 LEU A CA 1
ATOM 720 C C . LEU A 1 99 ? 10.519 -8.528 -20.156 1.00 97.19 99 LEU A C 1
ATOM 722 O O . LEU A 1 99 ? 11.208 -9.269 -19.450 1.00 97.19 99 LEU A O 1
ATOM 726 N N . GLY A 1 100 ? 10.568 -8.589 -21.488 1.00 94.81 100 GLY A N 1
ATOM 727 C CA . GLY A 1 100 ? 11.295 -9.654 -22.181 1.00 94.81 100 GLY A CA 1
ATOM 728 C C . GLY A 1 100 ? 10.784 -11.050 -21.789 1.00 94.81 100 GLY A C 1
ATOM 729 O O . GLY A 1 100 ? 9.618 -11.365 -22.000 1.00 94.81 100 GLY A O 1
ATOM 730 N N . ALA A 1 101 ? 11.656 -11.895 -21.231 1.00 94.38 101 ALA A N 1
ATOM 731 C CA . ALA A 1 101 ? 11.313 -13.253 -20.791 1.00 94.38 101 ALA A CA 1
ATOM 732 C C . ALA A 1 101 ? 10.799 -13.326 -19.339 1.00 94.38 101 ALA A C 1
ATOM 734 O O . ALA A 1 101 ? 10.347 -14.386 -18.899 1.00 94.38 101 ALA A O 1
ATOM 735 N N . LYS A 1 102 ? 10.878 -12.225 -18.583 1.00 95.88 102 LYS A N 1
ATOM 736 C CA . LYS A 1 102 ? 10.494 -12.172 -17.171 1.00 95.88 102 LYS A CA 1
ATOM 737 C C . LYS A 1 102 ? 9.051 -11.713 -17.020 1.00 95.88 102 LYS A C 1
ATOM 739 O O . LYS A 1 102 ? 8.644 -10.759 -17.674 1.00 95.88 102 LYS A O 1
ATOM 744 N N . VAL A 1 103 ? 8.311 -12.334 -16.104 1.00 96.75 103 VAL A N 1
ATOM 745 C CA . VAL A 1 103 ? 6.950 -11.924 -15.733 1.00 96.75 103 VAL A CA 1
ATOM 746 C C . VAL A 1 103 ? 6.950 -11.436 -14.289 1.00 96.75 103 VAL A C 1
ATOM 748 O O . VAL A 1 103 ? 7.406 -12.144 -13.394 1.00 96.75 103 VAL A O 1
ATOM 751 N N . LEU A 1 104 ? 6.449 -10.223 -14.081 1.00 97.38 104 LEU A N 1
ATOM 752 C CA . LEU A 1 104 ? 6.213 -9.604 -12.782 1.00 97.38 104 LEU A CA 1
ATOM 753 C C . LEU A 1 104 ? 4.710 -9.540 -12.508 1.00 97.38 104 LEU A C 1
ATOM 755 O O . LEU A 1 104 ? 3.897 -9.486 -13.431 1.00 97.38 104 LEU A O 1
ATOM 759 N N . THR A 1 105 ? 4.343 -9.491 -11.234 1.00 97.50 105 THR A N 1
ATOM 760 C CA . THR A 1 105 ? 2.964 -9.256 -10.803 1.00 97.50 105 THR A CA 1
ATOM 761 C C . THR A 1 105 ? 2.821 -7.834 -10.287 1.00 97.50 105 THR A C 1
ATOM 763 O O . THR A 1 105 ? 3.629 -7.369 -9.479 1.00 97.50 105 THR A O 1
ATOM 766 N N . VAL A 1 106 ? 1.765 -7.166 -10.733 1.00 96.62 106 VAL A N 1
ATOM 767 C CA . VAL A 1 106 ? 1.344 -5.857 -10.244 1.00 96.62 106 VAL A CA 1
ATOM 768 C C . VAL A 1 106 ? 0.190 -6.064 -9.268 1.00 96.62 106 VAL A C 1
ATOM 770 O O . VAL A 1 106 ? -0.755 -6.783 -9.581 1.00 96.62 106 VAL A O 1
ATOM 773 N N . ARG A 1 107 ? 0.260 -5.471 -8.075 1.00 94.94 107 ARG A N 1
ATOM 774 C CA . ARG A 1 107 ? -0.823 -5.530 -7.079 1.00 94.94 107 ARG A CA 1
ATOM 775 C C . ARG A 1 107 ? -1.175 -4.151 -6.564 1.00 94.94 107 ARG A C 1
ATOM 777 O O . ARG A 1 107 ? -0.285 -3.327 -6.364 1.00 94.94 107 ARG A O 1
ATOM 784 N N . HIS A 1 108 ? -2.454 -3.931 -6.308 1.00 92.00 108 HIS A N 1
ATOM 785 C CA . HIS A 1 108 ? -2.966 -2.748 -5.638 1.00 92.00 108 HIS A CA 1
ATOM 786 C C . HIS A 1 108 ? -3.277 -3.087 -4.180 1.00 92.00 108 HIS A C 1
ATOM 788 O O . HIS A 1 108 ? -4.163 -3.879 -3.876 1.00 92.00 108 HIS A O 1
ATOM 794 N N . GLU A 1 109 ? -2.536 -2.476 -3.264 1.00 89.88 109 GLU A N 1
ATOM 795 C CA . GLU A 1 109 ? -2.761 -2.560 -1.825 1.00 89.88 109 GLU A CA 1
ATOM 796 C C . GLU A 1 109 ? -3.192 -1.177 -1.314 1.00 89.88 109 GLU A C 1
ATOM 798 O O . GLU A 1 109 ? -2.363 -0.277 -1.163 1.00 89.88 109 GLU A O 1
ATOM 803 N N . PRO A 1 110 ? -4.492 -0.944 -1.078 1.00 86.94 110 PRO A N 1
ATOM 804 C CA . PRO A 1 110 ? -4.979 0.366 -0.672 1.00 86.94 110 PRO A CA 1
ATOM 805 C C . PRO A 1 110 ? -4.461 0.755 0.719 1.00 86.94 110 PRO A C 1
ATOM 807 O O . PRO A 1 110 ? -4.573 -0.007 1.680 1.00 86.94 110 PRO A O 1
ATOM 810 N N . LEU A 1 111 ? -3.962 1.987 0.841 1.00 90.50 111 LEU A N 1
ATOM 811 C CA . LEU A 1 111 ? -3.559 2.579 2.114 1.00 90.50 111 LEU A CA 1
ATOM 812 C C . LEU A 1 111 ? -4.624 3.584 2.576 1.00 90.50 111 LEU A C 1
ATOM 814 O O . LEU A 1 111 ? -4.636 4.740 2.169 1.00 90.50 111 LEU A O 1
ATOM 818 N N . VAL A 1 112 ? -5.540 3.113 3.419 1.00 92.19 112 VAL A N 1
ATOM 819 C CA . VAL A 1 112 ? -6.619 3.899 4.041 1.00 92.19 112 VAL A CA 1
ATOM 820 C C . VAL A 1 112 ? -6.367 3.991 5.541 1.00 92.19 112 VAL A C 1
ATOM 822 O O . VAL A 1 112 ? -6.326 2.957 6.219 1.00 92.19 112 VAL A O 1
ATOM 825 N N . LEU A 1 113 ? -6.203 5.211 6.054 1.00 94.25 113 LEU A N 1
ATOM 826 C CA . LEU A 1 113 ? -5.897 5.474 7.457 1.00 94.25 113 LEU A CA 1
ATOM 827 C C . LEU A 1 113 ? -7.148 5.979 8.186 1.00 94.25 113 LEU A C 1
ATOM 829 O O . LEU A 1 113 ? -7.722 7.006 7.824 1.00 94.25 113 LEU A O 1
ATOM 833 N N . CYS A 1 114 ? -7.536 5.297 9.260 1.00 95.00 114 CYS A N 1
ATOM 834 C CA . CYS A 1 114 ? -8.514 5.820 10.212 1.00 95.00 114 CYS A CA 1
ATOM 835 C C . CYS A 1 114 ? -7.787 6.168 11.507 1.00 95.00 114 CYS A C 1
ATOM 837 O O . CYS A 1 114 ? -6.986 5.367 11.978 1.00 95.00 114 CYS A O 1
ATOM 839 N N . TYR A 1 115 ? -8.060 7.317 12.119 1.00 94.88 115 TYR A N 1
ATOM 840 C CA . TYR A 1 115 ? -7.494 7.646 13.429 1.00 94.88 115 TYR A CA 1
ATOM 841 C C . TYR A 1 115 ? -8.549 7.718 14.539 1.00 94.88 115 TYR A C 1
ATOM 843 O O . TYR A 1 115 ? -9.722 8.069 14.336 1.00 94.88 115 TYR A O 1
ATOM 851 N N . SER A 1 116 ? -8.121 7.356 15.751 1.00 93.62 116 SER A N 1
ATOM 852 C CA . SER A 1 116 ? -8.971 7.304 16.942 1.00 93.62 116 SER A CA 1
ATOM 853 C C . SER A 1 116 ? -8.219 7.781 18.180 1.00 93.62 116 SER A C 1
ATOM 855 O O . SER A 1 116 ? -7.077 7.399 18.414 1.00 93.62 116 SER A O 1
ATOM 857 N N . GLY A 1 117 ? -8.860 8.624 18.993 1.00 87.19 117 GLY A N 1
ATOM 858 C CA . GLY A 1 117 ? -8.312 9.047 20.286 1.00 87.19 117 GLY A CA 1
ATOM 859 C C . GLY A 1 117 ? -6.982 9.813 20.231 1.00 87.19 117 GLY A C 1
ATOM 860 O O . GLY A 1 117 ? -6.303 9.877 21.257 1.00 87.19 117 GLY A O 1
ATOM 861 N N . LEU A 1 118 ? -6.614 10.372 19.072 1.00 92.00 118 LEU A N 1
ATOM 862 C CA . LEU A 1 118 ? -5.419 11.199 18.894 1.00 92.00 118 LEU A CA 1
ATOM 863 C C . LEU A 1 118 ? -5.587 12.590 19.514 1.00 92.00 118 LEU A C 1
ATOM 865 O O . LEU A 1 118 ? -6.690 13.138 19.573 1.00 92.00 118 LEU A O 1
ATOM 869 N N . SER A 1 119 ? -4.466 13.172 19.945 1.00 93.75 119 SER A N 1
ATOM 870 C CA . SER A 1 119 ? -4.402 14.592 20.296 1.00 93.75 119 SER A CA 1
ATOM 871 C C . SER A 1 119 ? -4.547 15.467 19.042 1.00 93.75 119 SER A C 1
ATOM 873 O O . SER A 1 119 ? -4.414 14.984 17.913 1.00 93.75 119 SER A O 1
ATOM 875 N N . LYS A 1 120 ? -4.809 16.770 19.220 1.00 94.12 120 LYS A N 1
ATOM 876 C CA . LYS A 1 120 ? -4.850 17.715 18.092 1.00 94.12 120 LYS A CA 1
ATOM 877 C C . LYS A 1 120 ? -3.511 17.741 17.343 1.00 94.12 120 LYS A C 1
ATOM 879 O O . LYS A 1 120 ? -3.512 17.613 16.126 1.00 94.12 120 LYS A O 1
ATOM 884 N N . ALA A 1 121 ? -2.400 17.806 18.080 1.00 94.75 121 ALA A N 1
ATOM 885 C CA . ALA A 1 121 ? -1.055 17.814 17.510 1.00 94.75 121 ALA A CA 1
ATOM 886 C C . ALA A 1 121 ? -0.766 16.532 16.707 1.00 94.75 121 ALA A C 1
ATOM 888 O O . ALA A 1 121 ? -0.368 16.609 15.551 1.00 94.75 121 ALA A O 1
ATOM 889 N N . ASP A 1 122 ? -1.055 15.354 17.273 1.00 94.94 122 ASP A N 1
ATOM 890 C CA . ASP A 1 122 ? -0.844 14.078 16.569 1.00 94.94 122 ASP A CA 1
ATOM 891 C C . ASP A 1 122 ? -1.737 13.952 15.328 1.00 94.94 122 ASP A C 1
ATOM 893 O O . ASP A 1 122 ? -1.331 13.380 14.320 1.00 94.94 122 ASP A O 1
ATOM 897 N N . THR A 1 123 ? -2.961 14.485 15.385 1.00 95.12 123 THR A N 1
ATOM 898 C CA . THR A 1 123 ? -3.874 14.481 14.233 1.00 95.12 123 THR A CA 1
ATOM 899 C C . THR A 1 123 ? -3.307 15.314 13.086 1.00 95.12 123 THR A C 1
ATOM 901 O O . THR A 1 123 ? -3.318 14.855 11.947 1.00 95.12 123 THR A O 1
ATOM 904 N N . GLU A 1 124 ? -2.790 16.508 13.382 1.00 95.50 124 GLU A N 1
ATOM 905 C CA . GLU A 1 124 ? -2.156 17.383 12.390 1.00 95.50 124 GLU A CA 1
ATOM 906 C C . GLU A 1 124 ? -0.916 16.718 11.774 1.00 95.50 124 GLU A C 1
ATOM 908 O O . GLU A 1 124 ? -0.752 16.748 10.556 1.00 95.50 124 GLU A O 1
ATOM 913 N N . VAL A 1 125 ? -0.101 16.031 12.585 1.00 95.94 125 VAL A N 1
ATOM 914 C CA . VAL A 1 125 ? 1.053 15.249 12.107 1.00 95.94 125 VAL A CA 1
ATOM 915 C C . VAL A 1 125 ? 0.619 14.140 11.146 1.00 95.94 125 VAL A C 1
ATOM 917 O O . VAL A 1 125 ? 1.158 14.032 10.045 1.00 95.94 125 VAL A O 1
ATOM 920 N N . VAL A 1 126 ? -0.382 13.337 11.523 1.00 96.25 126 VAL A N 1
ATOM 921 C CA . VAL A 1 126 ? -0.885 12.238 10.681 1.00 96.25 126 VAL A CA 1
ATOM 922 C C . VAL A 1 126 ? -1.467 12.767 9.373 1.00 96.25 126 VAL A C 1
ATOM 924 O O . VAL A 1 126 ? -1.188 12.204 8.317 1.00 96.25 126 VAL A O 1
ATOM 927 N N . GLN A 1 127 ? -2.240 13.853 9.420 1.00 95.00 127 GLN A N 1
ATOM 928 C CA . GLN A 1 127 ? -2.817 14.465 8.223 1.00 95.00 127 GLN A CA 1
ATOM 929 C C . GLN A 1 127 ? -1.739 15.049 7.302 1.00 95.00 127 GLN A C 1
ATOM 931 O O . GLN A 1 127 ? -1.787 14.813 6.097 1.00 95.00 127 GLN A O 1
ATOM 936 N N . ALA A 1 128 ? -0.741 15.748 7.849 1.00 94.88 128 ALA A N 1
ATOM 937 C CA . ALA A 1 128 ? 0.369 16.289 7.068 1.00 94.88 128 ALA A CA 1
ATOM 938 C C . ALA A 1 128 ? 1.225 15.179 6.433 1.00 94.88 128 ALA A C 1
ATOM 940 O O . ALA A 1 128 ? 1.636 15.296 5.278 1.00 94.88 128 ALA A O 1
ATOM 941 N N . ALA A 1 129 ? 1.472 14.085 7.159 1.00 95.06 129 ALA A N 1
ATOM 942 C CA . ALA A 1 129 ? 2.181 12.926 6.628 1.00 95.06 129 ALA A CA 1
ATOM 943 C C . ALA A 1 129 ? 1.370 12.219 5.528 1.00 95.06 129 ALA A C 1
ATOM 945 O O . ALA A 1 129 ? 1.922 11.920 4.471 1.00 95.06 129 ALA A O 1
ATOM 946 N N . ALA A 1 130 ? 0.065 12.014 5.736 1.00 93.19 130 ALA A N 1
ATOM 947 C CA . ALA A 1 130 ? -0.825 11.419 4.741 1.00 93.19 130 ALA A CA 1
ATOM 948 C C . ALA A 1 130 ? -0.940 12.277 3.472 1.00 93.19 130 ALA A C 1
ATOM 950 O O . ALA A 1 130 ? -0.900 11.732 2.379 1.00 93.19 130 ALA A O 1
ATOM 951 N N . ALA A 1 131 ? -0.978 13.607 3.595 1.00 91.81 131 ALA A N 1
ATOM 952 C CA . ALA A 1 131 ? -1.041 14.521 2.451 1.00 91.81 131 ALA A CA 1
ATOM 953 C C . ALA A 1 131 ? 0.197 14.461 1.534 1.00 91.81 131 ALA A C 1
ATOM 955 O O . ALA A 1 131 ? 0.133 14.873 0.380 1.00 91.81 131 ALA A O 1
ATOM 956 N N . ARG A 1 132 ? 1.333 13.947 2.026 1.00 91.81 132 ARG A N 1
ATOM 957 C CA . ARG A 1 132 ? 2.538 13.704 1.210 1.00 91.81 132 ARG A CA 1
ATOM 958 C C . ARG A 1 132 ? 2.467 12.399 0.417 1.00 91.81 132 ARG A C 1
ATOM 960 O O . ARG A 1 132 ? 3.340 12.143 -0.413 1.00 91.81 132 ARG A O 1
ATOM 967 N N . LEU A 1 133 ? 1.486 11.553 0.705 1.00 90.44 133 LEU A N 1
ATOM 968 C CA . LEU A 1 133 ? 1.270 10.283 0.036 1.00 90.44 133 LEU A CA 1
ATOM 969 C C . LEU A 1 133 ? 0.167 10.474 -1.008 1.00 90.44 133 LEU A C 1
ATOM 971 O O . LEU A 1 133 ? -0.950 10.867 -0.682 1.00 90.44 133 LEU A O 1
ATOM 975 N N . VAL A 1 134 ? 0.487 10.200 -2.270 1.00 87.69 134 VAL A N 1
ATOM 976 C CA . VAL A 1 134 ? -0.487 10.292 -3.364 1.00 87.69 134 VAL A CA 1
ATOM 977 C C . VAL A 1 134 ? -1.596 9.272 -3.122 1.00 87.69 134 VAL A C 1
ATOM 979 O O . VAL A 1 134 ? -1.313 8.113 -2.809 1.00 87.69 134 VAL A O 1
ATOM 982 N N . GLY A 1 135 ? -2.849 9.715 -3.245 1.00 83.31 135 GLY A N 1
ATOM 983 C CA . GLY A 1 135 ? -4.016 8.855 -3.091 1.00 83.31 135 GLY A CA 1
ATOM 984 C C . GLY A 1 135 ? -4.084 8.154 -1.732 1.00 83.31 135 GLY A C 1
ATOM 985 O O . GLY A 1 135 ? -4.398 6.969 -1.690 1.00 83.31 135 GLY A O 1
ATOM 986 N N . VAL A 1 136 ? -3.759 8.829 -0.624 1.00 88.06 136 VAL A N 1
ATOM 987 C CA . VAL A 1 136 ? -3.967 8.296 0.734 1.00 88.06 136 VAL A CA 1
ATOM 988 C C . VAL A 1 136 ? -4.945 9.170 1.501 1.00 88.06 136 VAL A C 1
ATOM 990 O O . VAL A 1 136 ? -4.685 10.338 1.784 1.00 88.06 136 VAL A O 1
ATOM 993 N N . SER A 1 137 ? -6.061 8.575 1.912 1.00 85.44 137 SER A N 1
ATOM 994 C CA . SER A 1 137 ? -7.031 9.215 2.796 1.00 85.44 137 SER A CA 1
ATOM 995 C C . SER A 1 137 ? -6.705 8.944 4.270 1.00 85.44 137 SER A C 1
ATOM 997 O O . SER A 1 137 ? -6.569 7.782 4.670 1.00 85.44 137 SER A O 1
ATOM 999 N N . ALA A 1 138 ? -6.664 9.997 5.092 1.00 91.56 138 ALA A N 1
ATOM 1000 C CA . ALA A 1 138 ? -6.634 9.900 6.551 1.00 91.56 138 ALA A CA 1
ATOM 1001 C C . ALA A 1 138 ? -7.852 10.605 7.158 1.00 91.56 138 ALA A C 1
ATOM 1003 O O . ALA A 1 138 ? -7.994 11.821 7.020 1.00 91.56 138 ALA A O 1
ATOM 1004 N N . SER A 1 139 ? -8.725 9.869 7.853 1.00 92.19 139 SER A N 1
ATOM 1005 C CA . SER A 1 139 ? -9.962 10.440 8.402 1.00 92.19 139 SER A CA 1
ATOM 1006 C C . SER A 1 139 ? -10.330 9.923 9.798 1.00 92.19 139 SER A C 1
ATOM 1008 O O . SER A 1 139 ? -9.779 8.950 10.321 1.00 92.19 139 SER A O 1
ATOM 1010 N N . LYS A 1 140 ? -11.300 10.604 10.422 1.00 91.44 140 LYS A N 1
ATOM 1011 C CA . LYS A 1 140 ? -11.970 10.133 11.644 1.00 91.44 140 LYS A CA 1
ATOM 1012 C C . LYS A 1 140 ? -13.063 9.110 11.346 1.00 91.44 140 LYS A C 1
ATOM 1014 O O . LYS A 1 140 ? -13.595 8.536 12.292 1.00 91.44 140 LYS A O 1
ATOM 1019 N N . GLU A 1 141 ? -13.442 8.912 10.097 1.00 89.88 141 GLU A N 1
ATOM 1020 C CA . GLU A 1 141 ? -14.539 8.021 9.739 1.00 89.88 141 GLU A CA 1
ATOM 1021 C C . GLU A 1 141 ? -13.997 6.617 9.500 1.00 89.88 141 GLU A C 1
ATOM 1023 O O . GLU A 1 141 ? -12.920 6.432 8.933 1.00 89.88 141 GLU A O 1
ATOM 1028 N N . TRP A 1 142 ? -14.714 5.614 10.000 1.00 87.94 142 TRP A N 1
ATOM 1029 C CA . TRP A 1 142 ? -14.349 4.227 9.755 1.00 87.94 142 TRP A CA 1
ATOM 1030 C C . TRP A 1 142 ? -14.903 3.806 8.396 1.00 87.94 142 TRP A C 1
ATOM 1032 O O . TRP A 1 142 ? -16.117 3.736 8.214 1.00 87.94 142 TRP A O 1
ATOM 1042 N N . ALA A 1 143 ? -14.019 3.510 7.446 1.00 87.62 143 ALA A N 1
ATOM 1043 C CA . ALA A 1 143 ? -14.410 2.940 6.164 1.00 87.62 143 ALA A CA 1
ATOM 1044 C C . ALA A 1 143 ? -14.464 1.413 6.302 1.00 87.62 143 ALA A C 1
ATOM 1046 O O . ALA A 1 143 ? -13.426 0.743 6.257 1.00 87.62 143 ALA A O 1
ATOM 1047 N N . ASP A 1 144 ? -15.659 0.867 6.523 1.00 83.75 144 ASP A N 1
ATOM 1048 C CA . ASP A 1 144 ? -15.836 -0.565 6.765 1.00 83.75 144 ASP A CA 1
ATOM 1049 C C . ASP A 1 144 ? -15.370 -1.419 5.575 1.00 83.75 144 ASP A C 1
ATOM 1051 O O . ASP A 1 144 ? -15.657 -1.106 4.420 1.00 83.7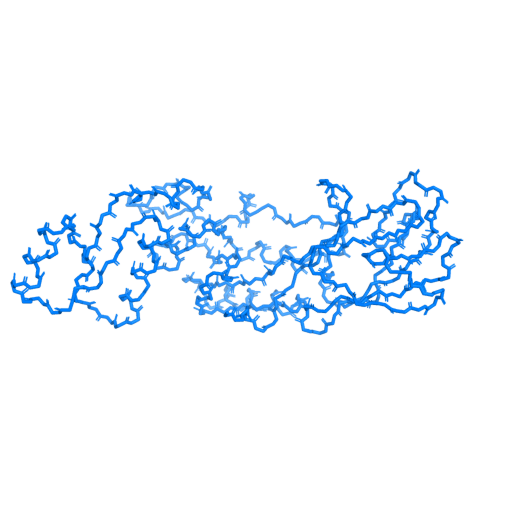5 144 ASP A O 1
ATOM 1055 N N . GLY A 1 145 ? -14.583 -2.460 5.861 1.00 80.94 145 GLY A N 1
ATOM 1056 C CA . GLY A 1 145 ? -13.961 -3.333 4.857 1.00 80.94 145 GLY A CA 1
ATOM 1057 C C . GLY A 1 145 ? -12.847 -2.695 4.011 1.00 80.94 145 GLY A C 1
ATOM 1058 O O . GLY A 1 145 ? -12.207 -3.400 3.235 1.00 80.94 145 GLY A O 1
ATOM 1059 N N . HIS A 1 146 ? -12.590 -1.392 4.158 1.00 85.44 146 HIS A N 1
ATOM 1060 C CA . HIS A 1 146 ? -11.585 -0.665 3.372 1.00 85.44 146 HIS A CA 1
ATOM 1061 C C . HIS A 1 146 ? -10.473 -0.042 4.219 1.00 85.44 146 HIS A C 1
ATOM 1063 O O . HIS A 1 146 ? -9.394 0.229 3.697 1.00 85.44 146 HIS A O 1
ATOM 1069 N N . THR A 1 147 ? -10.713 0.198 5.510 1.00 90.88 147 THR A N 1
ATOM 1070 C CA . THR A 1 147 ? -9.699 0.744 6.418 1.00 90.88 147 THR A CA 1
ATOM 1071 C C . THR A 1 147 ? -8.532 -0.231 6.538 1.00 90.88 147 THR A C 1
ATOM 1073 O O . THR A 1 147 ? -8.693 -1.353 7.012 1.00 90.88 147 THR A O 1
ATOM 1076 N N . SER A 1 148 ? -7.349 0.214 6.116 1.00 92.94 148 SER A N 1
ATOM 1077 C CA . SER A 1 148 ? -6.141 -0.615 6.093 1.00 92.94 148 SER A CA 1
ATOM 1078 C C . SER A 1 148 ? -5.372 -0.570 7.412 1.00 92.94 148 SER A C 1
ATOM 1080 O O . SER A 1 148 ? -4.823 -1.588 7.818 1.00 92.94 148 SER A O 1
ATOM 1082 N N . HIS A 1 149 ? -5.345 0.588 8.083 1.00 94.81 149 HIS A N 1
ATOM 1083 C CA . HIS A 1 149 ? -4.608 0.812 9.328 1.00 94.81 149 HIS A CA 1
ATOM 1084 C C . HIS A 1 149 ? -5.419 1.711 10.270 1.00 94.81 149 HIS A C 1
ATOM 1086 O O . HIS A 1 149 ? -6.002 2.714 9.840 1.00 94.81 149 HIS A O 1
ATOM 1092 N N . LEU A 1 150 ? -5.408 1.382 11.564 1.00 96.06 150 LEU A N 1
ATOM 1093 C CA . LEU A 1 150 ? -5.934 2.242 12.624 1.00 96.06 150 LEU A CA 1
ATOM 1094 C C . LEU A 1 150 ? -4.782 2.984 13.308 1.00 96.06 150 LEU A C 1
ATOM 1096 O O . LEU A 1 150 ? -3.873 2.355 13.839 1.00 96.06 150 LEU A O 1
ATOM 1100 N N . VAL A 1 151 ? -4.838 4.312 13.355 1.00 97.12 151 VAL A N 1
ATOM 1101 C CA . VAL A 1 151 ? -3.798 5.153 13.957 1.00 97.12 151 VAL A CA 1
ATOM 1102 C C . VAL A 1 151 ? -4.207 5.615 15.359 1.00 97.12 151 VAL A C 1
ATOM 1104 O O . VAL A 1 151 ? -5.244 6.269 15.530 1.00 97.12 151 VAL A O 1
ATOM 1107 N N . MET A 1 152 ? -3.389 5.292 16.365 1.00 94.31 152 MET A N 1
ATOM 1108 C CA . MET A 1 152 ? -3.573 5.668 17.775 1.00 94.31 152 MET A CA 1
ATOM 1109 C C . MET A 1 152 ? -2.213 5.863 18.471 1.00 94.31 152 MET A C 1
ATOM 1111 O O . MET A 1 152 ? -1.310 5.057 18.292 1.00 94.31 152 MET A O 1
ATOM 1115 N N . SER A 1 153 ? -2.050 6.888 19.317 1.00 92.69 153 SER A N 1
ATOM 1116 C CA . SER A 1 153 ? -0.797 7.090 20.082 1.00 92.69 153 SER A CA 1
ATOM 1117 C C . SER A 1 153 ? -0.707 6.174 21.314 1.00 92.69 153 SER A C 1
ATOM 1119 O O . SER A 1 153 ? 0.339 5.597 21.622 1.00 92.69 153 SER A O 1
ATOM 1121 N N . LYS A 1 154 ? -1.830 6.042 22.027 1.00 90.50 154 LYS A N 1
ATOM 1122 C CA . LYS A 1 154 ? -2.005 5.194 23.213 1.00 90.50 154 LYS A CA 1
ATOM 1123 C C . LYS A 1 154 ? -3.211 4.298 22.991 1.00 90.50 154 LYS A C 1
ATOM 1125 O O . LYS A 1 154 ? -4.241 4.789 22.517 1.00 90.50 154 LYS A O 1
ATOM 1130 N N . ILE A 1 155 ? -3.104 3.027 23.359 1.00 91.12 155 ILE A N 1
ATOM 1131 C CA . ILE A 1 155 ? -4.237 2.109 23.295 1.00 91.12 155 ILE A CA 1
ATOM 1132 C C . ILE A 1 155 ? -5.341 2.614 24.227 1.00 91.12 155 ILE A C 1
ATOM 1134 O O . ILE A 1 155 ? -5.109 2.968 25.380 1.00 91.12 155 ILE A O 1
ATOM 1138 N N . LYS A 1 156 ? -6.554 2.697 23.685 1.00 88.81 156 LYS A N 1
ATOM 1139 C CA . LYS A 1 156 ? -7.790 2.989 24.411 1.00 88.81 156 LYS A CA 1
ATOM 1140 C C . LYS A 1 156 ? -8.874 2.112 23.816 1.00 88.81 156 LYS A C 1
ATOM 1142 O O . LYS A 1 156 ? -8.967 2.017 22.589 1.00 88.81 156 LYS A O 1
ATOM 1147 N N . LEU A 1 157 ? -9.703 1.509 24.663 1.00 87.12 157 LEU A N 1
ATOM 1148 C CA . LEU A 1 157 ? -10.830 0.719 24.188 1.00 87.12 157 LEU A CA 1
ATOM 1149 C C . LEU A 1 157 ? -11.833 1.650 23.493 1.00 87.12 157 LEU A C 1
ATOM 1151 O O . LEU A 1 157 ? -12.507 2.454 24.128 1.00 87.12 157 LEU A O 1
ATOM 1155 N N . THR A 1 158 ? -11.872 1.585 22.164 1.00 87.81 158 THR A N 1
ATOM 1156 C CA . THR A 1 158 ? -12.785 2.366 21.322 1.00 87.81 158 THR A CA 1
ATOM 1157 C C . THR A 1 158 ? -13.487 1.431 20.340 1.00 87.81 158 THR A C 1
ATOM 1159 O O . THR A 1 158 ? -12.904 0.406 19.977 1.00 87.81 158 THR A O 1
ATOM 1162 N N . PRO A 1 159 ? -14.686 1.775 19.834 1.00 86.06 159 PRO A N 1
ATOM 1163 C CA . PRO A 1 159 ? -15.362 0.961 18.821 1.00 86.06 159 PRO A CA 1
ATOM 1164 C C . PRO A 1 159 ? -14.486 0.694 17.588 1.00 86.06 159 PRO A C 1
ATOM 1166 O O . PRO A 1 159 ? -14.435 -0.423 17.086 1.00 86.06 159 PRO A O 1
ATOM 1169 N N . LYS A 1 160 ? -13.703 1.692 17.155 1.00 89.44 160 LYS A N 1
ATOM 1170 C CA . LYS A 1 160 ? -12.755 1.562 16.035 1.00 89.44 160 LYS A CA 1
ATOM 1171 C C . LYS A 1 160 ? -11.611 0.600 16.325 1.00 89.44 160 LYS A C 1
ATOM 1173 O O . LYS A 1 160 ? -11.187 -0.101 15.417 1.00 89.44 160 LYS A O 1
ATOM 1178 N N . LEU A 1 161 ? -11.124 0.556 17.570 1.00 91.56 161 LEU A N 1
ATOM 1179 C CA . LEU A 1 161 ? -10.142 -0.451 17.968 1.00 91.56 161 LEU A CA 1
ATOM 1180 C C . LEU A 1 161 ? -10.747 -1.842 17.790 1.00 91.56 161 LEU A C 1
ATOM 1182 O O . LEU A 1 161 ? -10.162 -2.654 17.090 1.00 91.56 161 LEU A O 1
ATOM 1186 N N . MET A 1 162 ? -11.945 -2.089 18.320 1.00 89.06 162 MET A N 1
ATOM 1187 C CA . MET A 1 162 ? -12.616 -3.386 18.168 1.00 89.06 162 MET A CA 1
ATOM 1188 C C . MET A 1 162 ? -12.824 -3.771 16.697 1.00 89.06 162 MET A C 1
ATOM 1190 O O . MET A 1 162 ? -12.493 -4.892 16.314 1.00 89.06 162 MET A O 1
ATOM 1194 N N . LEU A 1 163 ? -13.283 -2.830 15.863 1.00 89.12 163 LEU A N 1
ATOM 1195 C CA . LEU A 1 163 ? -13.425 -3.036 14.418 1.00 89.12 163 LEU A CA 1
ATOM 1196 C C . LEU A 1 163 ? -12.083 -3.362 13.754 1.00 89.12 163 LEU A C 1
ATOM 1198 O O . LEU A 1 163 ? -12.008 -4.316 12.984 1.00 89.12 163 LEU A O 1
ATOM 1202 N N . ALA A 1 164 ? -11.010 -2.641 14.089 1.00 91.56 164 ALA A N 1
ATOM 1203 C CA . ALA A 1 164 ? -9.680 -2.932 13.565 1.00 91.56 164 ALA A CA 1
ATOM 1204 C C . ALA A 1 164 ? -9.208 -4.339 13.957 1.00 91.56 164 ALA A C 1
ATOM 1206 O O . ALA A 1 164 ? -8.762 -5.100 13.099 1.00 91.56 164 ALA A O 1
ATOM 1207 N N . LEU A 1 165 ? -9.382 -4.734 15.222 1.00 91.56 165 LEU A N 1
ATOM 1208 C CA . LEU A 1 165 ? -8.987 -6.063 15.692 1.00 91.56 165 LEU A CA 1
ATOM 1209 C C . LEU A 1 165 ? -9.784 -7.184 15.017 1.00 91.56 165 LEU A C 1
ATOM 1211 O O . LEU A 1 165 ? -9.201 -8.224 14.710 1.00 91.56 165 LEU A O 1
ATOM 1215 N N . ALA A 1 166 ? -11.081 -6.983 14.777 1.00 89.69 166 ALA A N 1
ATOM 1216 C CA . ALA A 1 166 ? -11.931 -7.958 14.101 1.00 89.69 166 ALA A CA 1
ATOM 1217 C C . ALA A 1 166 ? -11.627 -8.048 12.595 1.00 89.69 166 ALA A C 1
ATOM 1219 O O . ALA A 1 166 ? -11.556 -9.147 12.044 1.00 89.69 166 ALA A O 1
ATOM 1220 N N . HIS A 1 167 ? -11.330 -6.920 11.940 1.00 88.19 167 HIS A N 1
ATOM 1221 C CA . HIS A 1 167 ? -10.864 -6.901 10.548 1.00 88.19 167 HIS A CA 1
ATOM 1222 C C . HIS A 1 167 ? -9.436 -7.449 10.400 1.00 88.19 167 HIS A C 1
ATOM 1224 O O . HIS A 1 167 ? -9.014 -7.748 9.285 1.00 88.19 167 HIS A O 1
ATOM 1230 N N . GLY A 1 168 ? -8.689 -7.643 11.493 1.00 90.00 168 GLY A N 1
ATOM 1231 C CA . GLY A 1 168 ? -7.264 -7.992 11.440 1.00 90.00 168 GLY A CA 1
ATOM 1232 C C . GLY A 1 168 ? -6.401 -6.842 10.908 1.00 90.00 168 GLY A C 1
ATOM 1233 O O . GLY A 1 168 ? -5.321 -7.066 10.371 1.00 90.00 168 GLY A O 1
ATOM 1234 N N . CYS A 1 169 ? -6.909 -5.620 11.033 1.00 91.56 169 CYS A N 1
ATOM 1235 C CA . CYS A 1 169 ? -6.261 -4.383 10.648 1.00 91.56 169 CYS A CA 1
ATOM 1236 C C . CYS A 1 169 ? -5.182 -4.029 11.690 1.00 91.56 169 CYS A C 1
ATOM 1238 O O . CYS A 1 169 ? -5.487 -3.999 12.889 1.00 91.56 169 CYS A O 1
ATOM 1240 N N . PRO A 1 170 ? -3.928 -3.775 11.281 1.00 94.62 170 PRO A N 1
ATOM 1241 C CA . PRO A 1 170 ? -2.883 -3.343 12.198 1.00 94.62 170 PRO A CA 1
ATOM 1242 C C . PRO A 1 170 ? -3.220 -1.998 12.851 1.00 94.62 170 PRO A C 1
ATOM 1244 O O . PRO A 1 170 ? -3.715 -1.065 12.212 1.00 94.62 170 PRO A O 1
ATOM 1247 N N . VAL A 1 171 ? -2.894 -1.896 14.139 1.00 95.44 171 VAL A N 1
ATOM 1248 C CA . VAL A 1 171 ? -2.976 -0.646 14.898 1.00 95.44 171 VAL A CA 1
ATOM 1249 C C . VAL A 1 171 ? -1.575 -0.054 14.998 1.00 95.44 171 VAL A C 1
ATOM 1251 O O . VAL A 1 171 ? -0.664 -0.715 15.492 1.00 95.44 171 VAL A O 1
ATOM 1254 N N . VAL A 1 172 ? -1.410 1.180 14.532 1.00 96.69 172 VAL A N 1
ATOM 1255 C CA . VAL A 1 172 ? -0.120 1.866 14.397 1.00 96.69 172 VAL A CA 1
ATOM 1256 C C . VAL A 1 172 ? -0.109 3.209 15.124 1.00 96.69 172 VAL A C 1
ATOM 1258 O O . VAL A 1 172 ? -1.143 3.839 15.337 1.00 96.69 172 VAL A O 1
ATOM 1261 N N . ALA A 1 173 ? 1.076 3.666 15.502 1.00 96.31 173 ALA A N 1
ATOM 1262 C CA . ALA A 1 173 ? 1.329 4.990 16.045 1.00 96.31 173 ALA A CA 1
ATOM 1263 C C . ALA A 1 173 ? 1.494 6.032 14.921 1.00 96.31 173 ALA A C 1
ATOM 1265 O O . ALA A 1 173 ? 1.864 5.669 13.800 1.00 96.31 173 ALA A O 1
ATOM 1266 N N . PRO A 1 174 ? 1.309 7.337 15.208 1.00 96.88 174 PRO A N 1
ATOM 1267 C CA . PRO A 1 174 ? 1.566 8.414 14.244 1.00 96.88 174 PRO A CA 1
ATOM 1268 C C . PRO A 1 174 ? 2.935 8.323 13.551 1.00 96.88 174 PRO A C 1
ATOM 1270 O O . PRO A 1 174 ? 3.026 8.493 12.336 1.00 96.88 174 PRO A O 1
ATOM 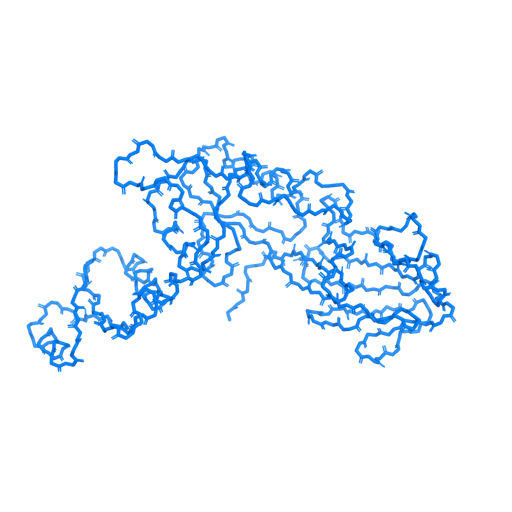1273 N N . ALA A 1 175 ? 3.977 7.935 14.292 1.00 96.44 175 ALA A N 1
ATOM 1274 C CA . ALA A 1 175 ? 5.331 7.792 13.764 1.00 96.44 175 ALA A CA 1
ATOM 1275 C C . ALA A 1 175 ? 5.468 6.720 12.667 1.00 96.44 175 ALA A C 1
ATOM 1277 O O . ALA A 1 175 ? 6.374 6.808 11.838 1.00 96.44 175 ALA A O 1
ATOM 1278 N N . TRP A 1 176 ? 4.580 5.720 12.612 1.00 96.75 176 TRP A N 1
ATOM 1279 C CA . TRP A 1 176 ? 4.543 4.786 11.484 1.00 96.75 176 TRP A CA 1
ATOM 1280 C C . TRP A 1 176 ? 4.155 5.515 10.192 1.00 96.75 176 TRP A C 1
ATOM 1282 O O . TRP A 1 176 ? 4.843 5.370 9.185 1.00 96.75 176 TRP A O 1
ATOM 1292 N N . VAL A 1 177 ? 3.124 6.369 10.238 1.00 96.19 177 VAL A N 1
ATOM 1293 C CA . VAL A 1 177 ? 2.661 7.158 9.081 1.00 96.19 177 VAL A CA 1
ATOM 1294 C C . VAL A 1 177 ? 3.755 8.119 8.614 1.00 96.19 177 VAL A C 1
ATOM 1296 O O . VAL A 1 177 ? 4.025 8.217 7.418 1.00 96.19 177 VAL A O 1
ATOM 1299 N N . GLU A 1 178 ? 4.448 8.773 9.549 1.00 96.00 178 GLU A N 1
ATOM 1300 C CA . GLU A 1 178 ? 5.586 9.644 9.232 1.00 96.00 178 GLU A CA 1
ATOM 1301 C C . GLU A 1 178 ? 6.720 8.884 8.539 1.00 96.00 178 GLU A C 1
ATOM 1303 O O . GLU A 1 178 ? 7.284 9.375 7.562 1.00 96.00 178 GLU A O 1
ATOM 1308 N N . ARG A 1 179 ? 7.036 7.665 8.996 1.00 95.81 179 ARG A N 1
ATOM 1309 C CA . ARG A 1 179 ? 8.055 6.813 8.365 1.00 95.81 179 ARG A CA 1
ATOM 1310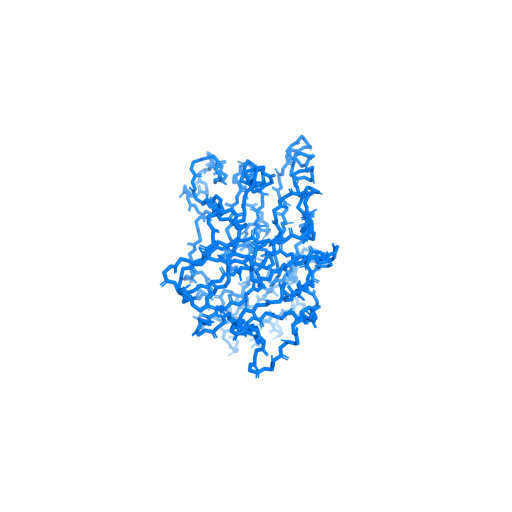 C C . ARG A 1 179 ? 7.636 6.349 6.972 1.00 95.81 179 ARG A C 1
ATOM 1312 O O . ARG A 1 179 ? 8.479 6.330 6.080 1.00 95.81 179 ARG A O 1
ATOM 1319 N N . VAL A 1 180 ? 6.355 6.034 6.758 1.00 94.69 180 VAL A N 1
ATOM 1320 C CA . VAL A 1 180 ? 5.823 5.751 5.412 1.00 94.69 180 VAL A CA 1
ATOM 1321 C C . VAL A 1 180 ? 5.997 6.973 4.505 1.00 94.69 180 VAL A C 1
ATOM 1323 O O . VAL A 1 180 ? 6.518 6.841 3.400 1.00 94.69 180 VAL A O 1
ATOM 1326 N N . ALA A 1 181 ? 5.646 8.167 4.991 1.00 94.62 181 ALA A N 1
ATOM 1327 C CA . ALA A 1 181 ? 5.798 9.430 4.266 1.00 94.62 181 ALA A CA 1
ATOM 1328 C C . ALA A 1 181 ? 7.259 9.881 4.085 1.00 94.62 181 ALA A C 1
ATOM 1330 O O . ALA A 1 181 ? 7.540 10.741 3.251 1.00 94.62 181 ALA A O 1
ATOM 1331 N N . ALA A 1 182 ? 8.196 9.325 4.854 1.00 95.25 182 ALA A N 1
ATOM 1332 C CA . ALA A 1 182 ? 9.622 9.622 4.763 1.00 95.25 182 ALA A CA 1
ATOM 1333 C C . ALA A 1 182 ? 10.377 8.740 3.758 1.00 95.25 182 ALA A C 1
ATOM 1335 O O . ALA A 1 182 ? 11.556 9.010 3.517 1.00 95.25 182 ALA A O 1
ATOM 1336 N N . ARG A 1 183 ? 9.725 7.719 3.181 1.00 94.75 183 ARG A N 1
ATOM 1337 C CA . ARG A 1 183 ? 10.331 6.862 2.157 1.00 94.75 183 ARG A CA 1
ATOM 1338 C C . ARG A 1 183 ? 10.846 7.686 0.980 1.00 94.75 183 ARG A C 1
ATOM 1340 O O . ARG A 1 183 ? 10.187 8.631 0.545 1.00 94.75 183 ARG A O 1
ATOM 1347 N N . LYS A 1 184 ? 12.011 7.309 0.456 1.00 94.06 184 LYS A N 1
ATOM 1348 C CA . LYS A 1 184 ? 12.672 8.022 -0.655 1.00 94.06 184 LYS A CA 1
ATOM 1349 C C . LYS A 1 184 ? 12.830 7.183 -1.913 1.00 94.06 184 LYS A C 1
ATOM 1351 O O . LYS A 1 184 ? 13.065 7.746 -2.977 1.00 94.06 184 LYS A O 1
ATOM 1356 N N . ALA A 1 185 ? 12.682 5.866 -1.806 1.00 94.06 185 ALA A N 1
ATOM 1357 C CA . ALA A 1 185 ? 12.816 4.955 -2.932 1.00 94.06 185 ALA A CA 1
ATOM 1358 C C . ALA A 1 185 ? 11.664 3.946 -3.004 1.00 94.06 185 ALA A C 1
ATOM 1360 O O . ALA A 1 185 ? 11.052 3.567 -1.997 1.00 94.06 185 ALA A O 1
ATOM 1361 N N . ALA A 1 186 ? 11.392 3.465 -4.218 1.00 93.81 186 ALA A N 1
ATOM 1362 C CA . ALA A 1 186 ? 10.384 2.436 -4.449 1.00 93.81 186 ALA A CA 1
ATOM 1363 C C . ALA A 1 186 ? 10.772 1.108 -3.779 1.00 93.81 186 ALA A C 1
ATOM 1365 O O . ALA A 1 186 ? 9.907 0.424 -3.239 1.00 93.81 186 ALA A O 1
ATOM 1366 N N . ALA A 1 187 ? 12.065 0.772 -3.763 1.00 91.44 187 ALA A N 1
ATOM 1367 C CA . ALA A 1 187 ? 12.588 -0.449 -3.150 1.00 91.44 187 ALA A CA 1
ATOM 1368 C C . ALA A 1 187 ? 12.545 -0.447 -1.608 1.00 91.44 187 ALA A C 1
ATOM 1370 O O . ALA A 1 187 ? 12.621 -1.513 -0.997 1.00 91.44 187 ALA A O 1
ATOM 1371 N N . GLU A 1 188 ? 12.418 0.720 -0.961 1.00 92.81 188 GLU A N 1
ATOM 1372 C CA . GLU A 1 188 ? 12.318 0.791 0.501 1.00 92.81 188 GLU A CA 1
ATOM 1373 C C . GLU A 1 188 ? 11.019 0.116 0.980 1.00 92.81 188 GLU A C 1
ATOM 1375 O O . GLU A 1 188 ? 9.931 0.462 0.500 1.00 92.81 188 GLU A O 1
ATOM 1380 N N . PRO A 1 189 ? 11.090 -0.845 1.922 1.00 90.31 189 PRO A N 1
ATOM 1381 C CA . PRO A 1 189 ? 9.901 -1.492 2.457 1.00 90.31 189 PRO A CA 1
ATOM 1382 C C . PRO A 1 189 ? 9.091 -0.522 3.323 1.00 90.31 189 PRO A C 1
ATOM 1384 O O . PRO A 1 189 ? 9.599 0.488 3.814 1.00 90.31 189 PRO A O 1
ATOM 1387 N N . LEU A 1 190 ? 7.816 -0.850 3.550 1.00 91.12 190 LEU A N 1
ATOM 1388 C CA . LEU A 1 190 ? 7.060 -0.170 4.597 1.00 91.12 190 LEU A CA 1
ATOM 1389 C C . LEU A 1 190 ? 7.638 -0.523 5.975 1.00 91.12 190 LEU A C 1
ATOM 1391 O O . LEU A 1 190 ? 8.085 -1.657 6.169 1.00 91.12 190 LEU A O 1
ATOM 1395 N N . PRO A 1 191 ? 7.619 0.420 6.933 1.00 93.31 191 PRO A N 1
ATOM 1396 C CA . PRO A 1 191 ? 7.954 0.115 8.314 1.00 93.31 191 PRO A CA 1
ATOM 1397 C C . PRO A 1 191 ? 7.027 -0.981 8.844 1.00 93.31 191 PRO A C 1
ATOM 1399 O O . PRO A 1 191 ? 5.826 -0.973 8.576 1.00 93.31 191 PRO A O 1
ATOM 1402 N N . ASP A 1 192 ? 7.580 -1.914 9.613 1.00 92.62 192 ASP A N 1
ATOM 1403 C CA . ASP A 1 192 ? 6.788 -2.937 10.291 1.00 92.62 192 ASP A CA 1
ATOM 1404 C C . ASP A 1 192 ? 5.825 -2.258 11.290 1.00 92.62 192 ASP A C 1
ATOM 1406 O O . ASP A 1 192 ? 6.288 -1.533 12.181 1.00 92.62 192 ASP A O 1
ATOM 1410 N N . PRO A 1 193 ? 4.498 -2.465 11.165 1.00 93.12 193 PRO A N 1
ATOM 1411 C CA . PRO A 1 193 ? 3.503 -1.929 12.096 1.00 93.12 193 PRO A CA 1
ATOM 1412 C C . PRO A 1 193 ? 3.763 -2.278 13.568 1.00 93.12 193 PRO A C 1
ATOM 1414 O O . PRO A 1 193 ? 3.393 -1.514 14.458 1.00 93.12 193 PRO A O 1
ATOM 1417 N N . SER A 1 194 ? 4.410 -3.415 13.832 1.00 89.88 194 SER A N 1
ATOM 1418 C CA . SER A 1 194 ? 4.715 -3.906 15.179 1.00 89.88 194 SER A CA 1
ATOM 1419 C C . SER A 1 194 ? 6.062 -3.424 15.730 1.00 89.88 194 SER A C 1
ATOM 1421 O O . SER A 1 194 ? 6.348 -3.615 16.914 1.00 89.88 194 SER A O 1
ATOM 1423 N N . ALA A 1 195 ? 6.883 -2.759 14.909 1.00 90.69 195 ALA A N 1
ATOM 1424 C CA . ALA A 1 195 ? 8.193 -2.284 15.332 1.00 90.69 195 ALA A CA 1
ATOM 1425 C C . ALA A 1 195 ? 8.104 -1.217 16.434 1.00 90.69 195 ALA A C 1
ATOM 1427 O O . ALA A 1 195 ? 7.132 -0.463 16.559 1.00 90.69 195 ALA A O 1
ATOM 1428 N N . VAL A 1 196 ? 9.186 -1.095 17.206 1.00 87.81 196 VAL A N 1
ATOM 1429 C CA . VAL A 1 196 ? 9.305 -0.092 18.269 1.00 87.81 196 VAL A CA 1
ATOM 1430 C C . VAL A 1 196 ? 9.103 1.320 17.702 1.00 87.81 196 VAL A C 1
ATOM 1432 O O . VAL A 1 196 ? 9.736 1.733 16.722 1.00 87.81 196 VAL A O 1
ATOM 1435 N N . GLY A 1 197 ? 8.183 2.058 18.326 1.00 89.25 197 GLY A N 1
ATOM 1436 C CA . GLY A 1 197 ? 7.758 3.396 17.910 1.00 89.25 197 GLY A CA 1
ATOM 1437 C C . GLY A 1 197 ? 6.764 3.422 16.744 1.00 89.25 197 GLY A C 1
ATOM 1438 O O . GLY A 1 197 ? 6.169 4.463 16.505 1.00 89.25 197 GLY A O 1
ATOM 1439 N N . CYS A 1 198 ? 6.558 2.309 16.035 1.00 92.69 198 CYS A N 1
ATOM 1440 C CA . CYS A 1 198 ? 5.504 2.164 15.026 1.00 92.69 198 CYS A CA 1
ATOM 1441 C C . CYS A 1 198 ? 4.214 1.592 15.610 1.00 92.69 198 CYS A C 1
ATOM 1443 O O . CYS A 1 198 ? 3.138 1.911 15.118 1.00 92.69 198 CYS A O 1
ATOM 1445 N N . SER A 1 199 ? 4.316 0.799 16.673 1.00 92.62 199 SER A N 1
ATOM 1446 C CA . SER A 1 199 ? 3.172 0.354 17.463 1.00 92.62 199 SER A CA 1
ATOM 1447 C C . SER A 1 199 ? 2.739 1.440 18.462 1.00 92.62 199 SER A C 1
ATOM 1449 O O . SER A 1 199 ? 3.605 2.093 19.055 1.00 92.62 199 SER A O 1
ATOM 1451 N N . PRO A 1 200 ? 1.428 1.606 18.727 1.00 92.00 200 PRO A N 1
ATOM 1452 C CA . PRO A 1 200 ? 0.941 2.403 19.846 1.00 92.00 200 PRO A CA 1
ATOM 1453 C C . PRO A 1 200 ? 1.503 1.900 21.176 1.00 92.00 200 PRO A C 1
ATOM 1455 O O . PRO A 1 200 ? 1.871 0.730 21.316 1.00 92.00 200 PRO A O 1
ATOM 1458 N N . THR A 1 201 ? 1.516 2.783 22.171 1.00 89.94 201 THR A N 1
ATOM 1459 C CA . THR A 1 201 ? 1.868 2.409 23.547 1.00 89.94 201 THR A CA 1
ATOM 1460 C C . THR A 1 201 ? 0.675 1.778 24.259 1.00 89.94 201 THR A C 1
ATOM 1462 O O . THR A 1 201 ? -0.451 2.273 24.142 1.00 89.94 201 THR A O 1
ATOM 1465 N N . ASP A 1 202 ? 0.921 0.695 24.997 1.00 82.94 202 ASP A N 1
ATOM 1466 C CA . ASP A 1 202 ? -0.113 0.024 25.784 1.00 82.94 202 ASP A CA 1
ATOM 1467 C C . ASP A 1 202 ? -0.708 0.968 26.838 1.00 82.94 202 ASP A C 1
ATOM 1469 O O . ASP A 1 202 ? -0.035 1.843 27.396 1.00 82.94 202 ASP A O 1
ATOM 1473 N N . ALA A 1 203 ? -1.998 0.787 27.113 1.00 75.00 203 ALA A N 1
ATOM 1474 C CA . ALA A 1 203 ? -2.635 1.451 28.236 1.00 75.00 203 ALA A CA 1
ATOM 1475 C C . ALA A 1 203 ? -2.075 0.885 29.544 1.00 75.00 203 ALA A C 1
ATOM 1477 O O . ALA A 1 203 ? -1.956 -0.324 29.701 1.00 75.00 203 ALA A O 1
ATOM 1478 N N . THR A 1 204 ? -1.837 1.735 30.540 1.00 66.38 204 THR A N 1
ATOM 1479 C CA . THR A 1 204 ? -1.549 1.294 31.917 1.00 66.38 204 THR A CA 1
ATOM 1480 C C . THR A 1 204 ? -2.824 0.901 32.678 1.00 66.38 204 THR A C 1
ATOM 1482 O O . THR A 1 204 ? -2.860 0.969 33.903 1.00 66.38 204 THR A O 1
ATOM 1485 N N . GLN A 1 205 ? -3.909 0.588 31.964 1.00 68.50 205 GLN A N 1
ATOM 1486 C CA . GLN A 1 205 ? -5.207 0.276 32.557 1.00 68.50 205 GLN A CA 1
ATOM 1487 C C . GLN A 1 205 ? -5.302 -1.229 32.837 1.00 68.50 205 GLN A C 1
ATOM 1489 O O . GLN A 1 205 ? -4.929 -2.015 31.970 1.00 68.50 205 GLN A O 1
ATOM 1494 N N . PRO A 1 206 ? -5.828 -1.640 34.003 1.00 67.94 206 PRO A N 1
ATOM 1495 C CA . PRO A 1 206 ? -5.899 -3.051 34.384 1.00 67.94 206 PRO A CA 1
ATOM 1496 C C . PRO A 1 206 ? -6.776 -3.890 33.440 1.00 67.94 206 PRO A C 1
ATOM 1498 O O . PRO A 1 206 ? -6.501 -5.070 33.245 1.00 67.94 206 PRO A O 1
ATOM 1501 N N . ASP A 1 207 ? -7.779 -3.276 32.807 1.00 73.25 207 ASP A N 1
ATOM 1502 C CA . ASP A 1 207 ? -8.759 -3.972 31.961 1.00 73.25 207 ASP A CA 1
ATOM 1503 C C . ASP A 1 207 ? -8.279 -4.209 30.518 1.00 73.25 207 ASP A C 1
ATOM 1505 O O . ASP A 1 207 ? -8.959 -4.874 29.735 1.00 73.25 207 ASP A O 1
ATOM 1509 N N . ILE A 1 208 ? -7.120 -3.657 30.135 1.00 78.25 208 ILE A N 1
ATOM 1510 C CA . ILE A 1 208 ? -6.570 -3.770 28.781 1.00 78.25 208 ILE A CA 1
ATOM 1511 C C . ILE A 1 208 ? -5.257 -4.555 28.854 1.00 78.25 208 ILE A C 1
ATOM 1513 O O . ILE A 1 208 ? -4.234 -3.998 29.256 1.00 78.25 208 ILE A O 1
ATOM 1517 N N . PRO A 1 209 ? -5.249 -5.837 28.445 1.00 82.06 209 PRO A N 1
ATOM 1518 C CA . PRO A 1 209 ? -4.026 -6.625 28.416 1.00 82.06 209 PRO A CA 1
ATOM 1519 C C . PRO A 1 209 ? -2.969 -5.989 27.508 1.00 82.06 209 PRO A C 1
ATOM 1521 O O . PRO A 1 209 ? -3.282 -5.509 26.413 1.00 82.06 209 PRO A O 1
ATOM 1524 N N . ALA A 1 210 ? -1.709 -6.049 27.935 1.00 83.81 210 ALA A N 1
ATOM 1525 C CA . ALA A 1 210 ? -0.579 -5.623 27.117 1.00 83.81 210 ALA A CA 1
ATOM 1526 C C . ALA A 1 210 ? -0.555 -6.380 25.776 1.00 83.81 210 ALA A C 1
ATOM 1528 O O . ALA A 1 210 ? -0.814 -7.590 25.722 1.00 83.81 210 ALA A O 1
ATOM 1529 N N . GLY A 1 211 ? -0.279 -5.669 24.680 1.00 84.19 211 GLY A N 1
ATOM 1530 C CA . GLY A 1 211 ? -0.252 -6.251 23.337 1.00 84.19 211 GLY A CA 1
ATOM 1531 C C . GLY A 1 211 ? -1.616 -6.719 22.810 1.00 84.19 211 GLY A C 1
ATOM 1532 O O . GLY A 1 211 ? -1.674 -7.499 21.852 1.00 84.19 211 GLY A O 1
ATOM 1533 N N . CYS A 1 212 ? -2.732 -6.274 23.403 1.00 85.56 212 CYS A N 1
ATOM 1534 C CA . CYS A 1 212 ? -4.074 -6.611 22.916 1.00 85.56 212 CYS A CA 1
ATOM 1535 C C . CYS A 1 212 ? -4.327 -6.135 21.475 1.00 85.56 212 CYS A C 1
ATOM 1537 O O . CYS A 1 212 ? -5.147 -6.726 20.774 1.00 85.56 212 CYS A O 1
ATOM 1539 N N . HIS A 1 213 ? -3.605 -5.125 20.992 1.00 88.25 213 HIS A N 1
ATOM 1540 C CA . HIS A 1 213 ? -3.728 -4.589 19.637 1.00 88.25 213 HIS A CA 1
ATOM 1541 C C . HIS A 1 213 ? -2.983 -5.391 18.565 1.00 88.25 213 HIS A C 1
ATOM 1543 O O . HIS A 1 213 ? -3.122 -5.087 17.382 1.00 88.25 213 HIS A O 1
ATOM 1549 N N . ALA A 1 214 ? -2.224 -6.426 18.944 1.00 88.25 214 ALA A N 1
ATOM 1550 C CA . ALA A 1 214 ? -1.569 -7.312 17.985 1.00 88.25 214 ALA A CA 1
ATOM 1551 C C . ALA A 1 214 ? -2.596 -7.942 17.031 1.00 88.25 214 ALA A C 1
ATOM 1553 O O . ALA A 1 214 ? -3.673 -8.363 17.466 1.00 88.25 214 ALA A O 1
ATOM 1554 N N . VAL A 1 215 ? -2.267 -8.032 15.742 1.00 90.00 215 VAL A N 1
ATOM 1555 C CA . VAL A 1 215 ? -3.134 -8.661 14.737 1.00 90.00 215 VAL A CA 1
ATOM 1556 C C . VAL A 1 215 ? -3.202 -10.166 14.998 1.00 90.00 215 VAL A C 1
ATOM 1558 O O . VAL A 1 215 ? -2.176 -10.836 15.068 1.00 90.00 215 VAL A O 1
ATOM 1561 N N . ARG A 1 216 ? -4.421 -10.692 15.162 1.00 91.19 216 ARG A N 1
ATOM 1562 C CA . ARG A 1 216 ? -4.694 -12.110 15.439 1.00 91.19 216 ARG A CA 1
ATOM 1563 C C . ARG A 1 216 ? -5.820 -12.600 14.528 1.00 91.19 216 ARG A C 1
ATOM 1565 O O . ARG A 1 216 ? -6.975 -12.241 14.785 1.00 91.19 216 ARG A O 1
ATOM 1572 N N . PRO A 1 217 ? -5.519 -13.358 13.459 1.00 88.12 217 PRO A N 1
ATOM 1573 C CA . PRO A 1 217 ? -6.523 -13.832 12.503 1.00 88.12 217 PRO A CA 1
ATOM 1574 C C . PRO A 1 217 ? -7.674 -14.618 13.147 1.00 88.12 217 PRO A C 1
ATOM 1576 O O . PRO A 1 217 ? -8.803 -14.576 12.661 1.00 88.12 217 PRO A O 1
ATOM 1579 N N . GLU A 1 218 ? -7.413 -15.274 14.278 1.00 90.38 218 GLU A N 1
ATOM 1580 C CA . GLU A 1 218 ? -8.363 -16.099 15.029 1.00 90.38 218 GLU A CA 1
ATOM 1581 C C . GLU A 1 218 ? -9.584 -15.300 15.510 1.00 90.38 218 GLU A C 1
ATOM 1583 O O . GLU A 1 218 ? -10.665 -15.866 15.702 1.00 90.38 218 GLU A O 1
ATOM 1588 N N . ARG A 1 219 ? -9.449 -13.971 15.651 1.00 90.12 219 ARG A N 1
ATOM 1589 C CA . ARG A 1 219 ? -10.538 -13.076 16.074 1.00 90.12 219 ARG A CA 1
ATOM 1590 C C . ARG A 1 219 ? -11.723 -13.064 15.116 1.00 90.12 219 ARG A C 1
ATOM 1592 O O . ARG A 1 219 ? -12.847 -12.877 15.569 1.00 90.12 219 ARG A O 1
ATOM 1599 N N . ARG A 1 220 ? -11.494 -13.327 13.826 1.00 87.88 220 ARG A N 1
ATOM 1600 C CA . ARG A 1 220 ? -12.558 -13.435 12.809 1.00 87.88 220 ARG A CA 1
ATOM 1601 C C . ARG A 1 220 ? -13.478 -14.637 13.021 1.00 87.88 220 ARG A C 1
ATOM 1603 O O . ARG A 1 220 ? -14.531 -14.730 12.407 1.00 87.88 220 ARG A O 1
ATOM 1610 N N . SER A 1 221 ? -13.066 -15.583 13.858 1.00 91.00 221 SER A N 1
ATOM 1611 C CA . SER A 1 221 ? -13.829 -16.790 14.176 1.00 91.00 221 SER A CA 1
ATOM 1612 C C . SER A 1 221 ? -14.176 -16.909 15.657 1.00 91.00 221 SER A C 1
ATOM 1614 O O . SER A 1 221 ? -14.586 -17.986 16.083 1.00 91.00 221 SER A O 1
ATOM 1616 N N . LEU A 1 222 ? -14.013 -15.837 16.442 1.00 91.25 222 LEU A N 1
ATOM 1617 C CA . LEU A 1 222 ? -14.195 -15.883 17.896 1.00 91.25 222 LEU A CA 1
ATOM 1618 C C . LEU A 1 222 ? -15.602 -16.347 18.297 1.00 91.25 222 LEU A C 1
ATOM 1620 O O . LEU A 1 222 ? -15.752 -17.077 19.271 1.00 91.25 222 LEU A O 1
ATOM 1624 N N . PHE A 1 223 ? -16.616 -15.959 17.523 1.00 92.12 223 PHE A N 1
ATOM 1625 C CA . PHE A 1 223 ? -18.014 -16.314 17.762 1.00 92.12 223 PHE A CA 1
ATOM 1626 C C . PHE A 1 223 ? -18.558 -17.306 16.731 1.00 92.12 223 PHE A C 1
ATOM 1628 O O . PHE A 1 223 ? -19.771 -17.413 16.555 1.00 92.12 223 PHE A O 1
ATOM 1635 N N . ARG A 1 224 ? -17.682 -18.057 16.049 1.00 92.06 224 ARG A N 1
ATOM 1636 C CA . ARG A 1 224 ? -18.103 -19.061 15.065 1.00 92.06 224 ARG A CA 1
ATOM 1637 C C . ARG A 1 224 ? -19.090 -20.049 15.693 1.00 92.06 224 ARG A C 1
ATOM 1639 O O . ARG A 1 224 ? -18.776 -20.707 16.680 1.00 92.06 224 ARG A O 1
ATOM 1646 N N . GLY A 1 225 ? -20.265 -20.172 15.077 1.00 89.25 225 GLY A N 1
ATOM 1647 C CA . GLY A 1 225 ? -21.331 -21.071 15.530 1.00 89.25 225 GLY A CA 1
ATOM 1648 C C . GLY A 1 225 ? -22.184 -20.520 16.676 1.00 89.25 225 GLY A C 1
ATOM 1649 O O . GLY A 1 225 ? -23.046 -21.238 17.177 1.00 89.25 225 GLY A O 1
ATOM 1650 N N . ARG A 1 226 ? -21.969 -19.267 17.095 1.00 90.94 226 ARG A N 1
ATOM 1651 C CA . ARG A 1 226 ? -22.837 -18.569 18.050 1.00 90.94 226 ARG A CA 1
ATOM 1652 C C . ARG A 1 226 ? -23.908 -17.791 17.301 1.00 90.94 226 ARG A C 1
ATOM 1654 O O . ARG A 1 226 ? -23.620 -17.159 16.285 1.00 90.94 226 ARG A O 1
ATOM 1661 N N . LYS A 1 227 ? -25.121 -17.809 17.845 1.00 89.56 227 LYS A N 1
ATOM 1662 C CA . LYS A 1 227 ? -26.241 -16.987 17.395 1.00 89.56 227 LYS A CA 1
ATOM 1663 C C . LYS A 1 227 ? -26.455 -15.878 18.415 1.00 89.56 227 LYS A C 1
ATOM 1665 O O . LYS A 1 227 ? -26.699 -16.181 19.580 1.00 89.56 227 LYS A O 1
ATOM 1670 N N . LEU A 1 228 ? -26.304 -14.621 18.012 1.00 87.38 228 LEU A N 1
ATOM 1671 C CA . LEU A 1 228 ? -26.342 -13.464 18.908 1.00 87.38 228 LEU A CA 1
ATOM 1672 C C . LEU A 1 228 ? -27.429 -12.478 18.480 1.00 87.38 228 LEU A C 1
ATOM 1674 O O . LEU A 1 228 ? -27.515 -12.100 17.316 1.00 87.38 228 LEU A O 1
ATOM 1678 N N . ALA A 1 229 ? -28.276 -12.072 19.416 1.00 84.06 229 ALA A N 1
ATOM 1679 C CA . ALA A 1 229 ? -29.303 -11.068 19.189 1.00 84.06 229 ALA A CA 1
ATOM 1680 C C . ALA A 1 229 ? -28.875 -9.753 19.849 1.00 84.06 229 ALA A C 1
ATOM 1682 O O . ALA A 1 229 ? -28.654 -9.707 21.061 1.00 84.06 229 ALA A O 1
ATOM 1683 N N . VAL A 1 230 ? -28.736 -8.693 19.049 1.00 83.00 230 VAL A N 1
ATOM 1684 C CA . VAL A 1 230 ? -28.367 -7.359 19.540 1.00 83.00 230 VAL A CA 1
ATOM 1685 C C . VAL A 1 230 ? -29.631 -6.636 19.976 1.00 83.00 230 VAL A C 1
ATOM 1687 O O . VAL A 1 230 ? -30.541 -6.420 19.171 1.00 83.00 230 VAL A O 1
ATOM 1690 N N . LEU A 1 231 ? -29.684 -6.289 21.260 1.00 79.88 231 LEU A N 1
ATOM 1691 C CA . LEU A 1 231 ? -30.830 -5.615 21.854 1.00 79.88 231 LEU A CA 1
ATOM 1692 C C . LEU A 1 231 ? -30.904 -4.134 21.440 1.00 79.88 231 LEU A C 1
ATOM 1694 O O . LEU A 1 231 ? -29.882 -3.503 21.155 1.00 79.88 231 LEU A O 1
ATOM 1698 N N . PRO A 1 232 ? -32.111 -3.544 21.430 1.00 69.62 232 PRO A N 1
ATOM 1699 C CA . PRO A 1 232 ? -32.271 -2.124 21.165 1.00 69.62 232 PRO A CA 1
ATOM 1700 C C . PRO A 1 232 ? -31.709 -1.289 22.329 1.00 69.62 232 PRO A C 1
ATOM 1702 O O . PRO A 1 232 ? -32.166 -1.398 23.466 1.00 69.62 232 PRO A O 1
ATOM 1705 N N . GLY A 1 233 ? -30.735 -0.422 22.036 1.00 64.12 233 GLY A N 1
ATOM 1706 C CA . GLY A 1 233 ? -30.118 0.502 22.992 1.00 64.12 233 GLY A CA 1
ATOM 1707 C C . GLY A 1 233 ? -29.036 1.373 22.340 1.00 64.12 233 GLY A C 1
ATOM 1708 O O . GLY A 1 233 ? -28.417 0.968 21.358 1.00 64.12 233 GLY A O 1
ATOM 1709 N N . GLY A 1 234 ? -28.820 2.585 22.862 1.00 63.12 234 GLY A N 1
ATOM 1710 C CA . GLY A 1 234 ? -27.828 3.533 22.329 1.00 63.12 234 GLY A CA 1
ATOM 1711 C C . GLY A 1 234 ? -28.218 4.198 20.997 1.00 63.12 234 GLY A C 1
ATOM 1712 O O . GLY A 1 234 ? -29.366 4.143 20.558 1.00 63.12 234 GLY A O 1
ATOM 1713 N N . GLU A 1 235 ? -27.261 4.873 20.352 1.00 62.91 235 GLU A N 1
ATOM 1714 C CA . GLU A 1 235 ? -27.475 5.502 19.041 1.00 62.91 235 GLU A CA 1
ATOM 1715 C C . GLU A 1 235 ? -27.553 4.443 17.927 1.00 62.91 235 GLU A C 1
ATOM 1717 O O . GLU A 1 235 ? -26.828 3.444 17.940 1.00 62.91 235 GLU A O 1
ATOM 1722 N N . ALA A 1 236 ? -28.378 4.671 16.899 1.00 60.00 236 ALA A N 1
ATOM 1723 C CA . ALA A 1 236 ? -28.527 3.736 15.775 1.00 60.00 236 ALA A CA 1
ATOM 1724 C C . ALA A 1 236 ? -27.190 3.422 15.066 1.00 60.00 236 ALA A C 1
ATOM 1726 O O . ALA A 1 236 ? -26.965 2.296 14.625 1.00 60.00 236 ALA A O 1
ATOM 1727 N N . SER A 1 237 ? -26.275 4.396 15.026 1.00 60.62 237 SER A N 1
ATOM 1728 C CA . SER A 1 237 ? -24.912 4.251 14.505 1.00 60.62 237 SER A CA 1
ATOM 1729 C C . SER A 1 237 ? -24.070 3.262 15.324 1.00 60.62 237 SER A C 1
ATOM 1731 O O . SER A 1 237 ? -23.335 2.461 14.751 1.00 60.62 237 SER A O 1
ATOM 1733 N N . SER A 1 238 ? -24.181 3.266 16.658 1.00 66.50 238 SER A N 1
ATOM 1734 C CA . SER A 1 238 ? -23.472 2.314 17.525 1.00 66.50 238 SER A CA 1
ATOM 1735 C C . SER A 1 238 ? -23.967 0.881 17.346 1.00 66.50 238 SER A C 1
ATOM 1737 O O . SER A 1 238 ? -23.148 -0.028 17.229 1.00 66.50 238 SER A O 1
ATOM 1739 N N . ARG A 1 239 ? -25.284 0.686 17.208 1.00 70.56 239 ARG A N 1
ATOM 1740 C CA . ARG A 1 239 ? -25.887 -0.632 16.970 1.00 70.56 239 ARG A CA 1
ATOM 1741 C C . ARG A 1 239 ? -25.419 -1.253 15.653 1.00 70.56 239 ARG A C 1
ATOM 1743 O O . ARG A 1 239 ? -24.999 -2.408 15.647 1.00 70.56 239 ARG A O 1
ATOM 1750 N N . GLY A 1 240 ? -25.386 -0.472 14.570 1.00 71.12 240 GLY A N 1
ATOM 1751 C CA . GLY A 1 240 ? -24.873 -0.941 13.277 1.00 71.12 240 GLY A CA 1
ATOM 1752 C C . GLY A 1 240 ? -23.405 -1.388 13.333 1.00 71.12 240 GLY A C 1
ATOM 1753 O O . GLY A 1 240 ? -23.038 -2.388 12.710 1.00 71.12 240 GLY A O 1
ATOM 1754 N N . HIS A 1 241 ? -22.568 -0.712 14.131 1.00 72.50 241 HIS A N 1
ATOM 1755 C CA . HIS A 1 241 ? -21.183 -1.137 14.357 1.00 72.50 241 HIS A CA 1
ATOM 1756 C C . HIS A 1 241 ? -21.098 -2.430 15.178 1.00 72.50 241 HIS A C 1
ATOM 1758 O O . HIS A 1 241 ? -20.288 -3.288 14.836 1.00 72.50 241 HIS A O 1
ATOM 1764 N N . THR A 1 242 ? -21.929 -2.603 16.211 1.00 79.62 242 THR A N 1
ATOM 1765 C CA . THR A 1 242 ? -21.968 -3.834 17.023 1.00 79.62 242 THR A CA 1
ATOM 1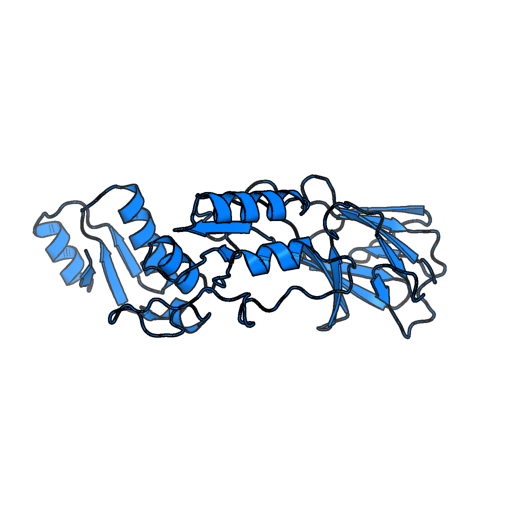766 C C . THR A 1 242 ? -22.396 -5.045 16.195 1.00 79.62 242 THR A C 1
ATOM 1768 O O . THR A 1 242 ? -21.732 -6.079 16.235 1.00 79.62 242 THR A O 1
ATOM 1771 N N . VAL A 1 243 ? -23.450 -4.913 15.384 1.00 81.94 243 VAL A N 1
ATOM 1772 C CA . VAL A 1 243 ? -23.920 -5.988 14.493 1.00 81.94 243 VAL A CA 1
ATOM 1773 C C . VAL A 1 243 ? -22.844 -6.359 13.472 1.00 81.94 243 VAL A C 1
ATOM 1775 O O . VAL A 1 243 ? -22.526 -7.541 13.306 1.00 81.94 243 VAL A O 1
ATOM 1778 N N . SER A 1 244 ? -22.236 -5.351 12.836 1.00 81.50 244 SER A N 1
ATOM 1779 C CA . SER A 1 244 ? -21.135 -5.551 11.883 1.00 81.50 244 SER A CA 1
ATOM 1780 C C . SER A 1 244 ? -19.942 -6.246 12.541 1.00 81.50 244 SER A C 1
ATOM 1782 O O . SER A 1 244 ? -19.400 -7.197 11.984 1.00 81.50 244 SER A O 1
ATOM 1784 N N . LEU A 1 245 ? -19.570 -5.824 13.753 1.00 86.50 245 LEU A N 1
ATOM 1785 C CA . LEU A 1 245 ? -18.468 -6.396 14.523 1.00 86.50 245 LEU A CA 1
ATOM 1786 C C . LEU A 1 245 ? -18.709 -7.873 14.858 1.00 86.50 245 LEU A C 1
ATOM 1788 O O . LEU A 1 245 ? -17.848 -8.707 14.589 1.00 86.50 245 LEU A O 1
ATOM 1792 N N . LEU A 1 246 ? -19.872 -8.209 15.421 1.00 88.50 246 LEU A N 1
ATOM 1793 C CA . LEU A 1 246 ? -20.204 -9.584 15.804 1.00 88.50 246 LEU A CA 1
ATOM 1794 C C . LEU A 1 246 ? -20.263 -10.511 14.581 1.00 88.50 246 LEU A C 1
ATOM 1796 O O . LEU A 1 246 ? -19.719 -11.618 14.619 1.00 88.50 246 LEU A O 1
ATOM 1800 N N . SER A 1 247 ? -20.841 -10.027 13.478 1.00 87.94 247 SER A N 1
ATOM 1801 C CA . SER A 1 247 ? -20.899 -10.764 12.210 1.00 87.94 247 SER A CA 1
ATOM 1802 C C . SER A 1 247 ? -19.496 -11.025 11.654 1.00 87.94 247 SER A C 1
ATOM 1804 O O . SER A 1 247 ? -19.170 -12.143 11.258 1.00 87.94 247 SER A O 1
ATOM 1806 N N . LEU A 1 248 ? -18.621 -10.014 11.690 1.00 87.44 248 LEU A N 1
ATOM 1807 C CA . LEU A 1 248 ? -17.226 -10.112 11.249 1.00 87.44 248 LEU A CA 1
ATOM 1808 C C . LEU A 1 248 ? -16.399 -11.093 12.097 1.00 87.44 248 LEU A C 1
ATOM 1810 O O . LEU A 1 248 ? -15.443 -11.693 11.609 1.00 87.44 248 LEU A O 1
ATOM 1814 N N . MET A 1 249 ? -16.778 -11.269 13.362 1.00 90.62 249 MET A N 1
ATOM 1815 C CA . MET A 1 249 ? -16.173 -12.224 14.293 1.00 90.62 249 MET A CA 1
ATOM 1816 C C . MET A 1 249 ? -16.790 -13.635 14.201 1.00 90.62 249 MET A C 1
ATOM 1818 O O . MET A 1 249 ? -16.421 -14.521 14.980 1.00 90.62 249 MET A O 1
ATOM 1822 N N . GLY A 1 250 ? -17.690 -13.863 13.237 1.00 88.62 250 GLY A N 1
ATOM 1823 C CA . GLY A 1 250 ? -18.219 -15.177 12.871 1.00 88.62 250 GLY A CA 1
ATOM 1824 C C . GLY A 1 250 ? -19.542 -15.567 13.533 1.00 88.62 250 GLY A C 1
ATOM 1825 O O . GLY A 1 250 ? -19.923 -16.734 13.424 1.00 88.62 250 GLY A O 1
ATOM 1826 N N . ALA A 1 251 ? -20.222 -14.639 14.213 1.00 90.00 251 ALA A N 1
ATOM 1827 C CA . ALA A 1 251 ? -21.549 -14.885 14.772 1.00 90.00 251 ALA A CA 1
ATOM 1828 C C . ALA A 1 251 ? -22.646 -14.801 13.697 1.00 90.00 251 ALA A C 1
ATOM 1830 O O . ALA A 1 251 ? -22.563 -14.008 12.760 1.00 90.00 251 ALA A O 1
ATOM 1831 N N . GLU A 1 252 ? -23.716 -15.569 13.881 1.00 88.81 252 GLU A N 1
ATOM 1832 C CA . GLU A 1 252 ? -25.005 -15.319 13.234 1.00 88.81 252 GLU A CA 1
ATOM 1833 C C . GLU A 1 252 ? -25.730 -14.250 14.058 1.00 88.81 252 GLU A C 1
ATOM 1835 O O . GLU A 1 252 ? -26.065 -14.496 15.216 1.00 88.81 252 GLU A O 1
ATOM 1840 N N . VAL A 1 253 ? -25.912 -13.049 13.505 1.00 86.75 253 VAL A N 1
ATOM 1841 C CA . VAL A 1 253 ? -26.418 -11.897 14.264 1.00 86.75 253 VAL A CA 1
ATOM 1842 C C . VAL A 1 253 ? -27.792 -11.478 13.768 1.00 86.75 253 VAL A C 1
ATOM 1844 O O . VAL A 1 253 ? -28.001 -11.338 12.565 1.00 86.75 253 VAL A O 1
ATOM 1847 N N . VAL A 1 254 ? -28.708 -11.233 14.701 1.00 83.31 254 VAL A N 1
ATOM 1848 C CA . VAL A 1 254 ? -30.010 -10.612 14.428 1.00 83.31 254 VAL A CA 1
ATOM 1849 C C . VAL A 1 254 ? -30.164 -9.342 15.250 1.00 83.31 254 VAL A C 1
ATOM 1851 O O . VAL A 1 254 ? -29.722 -9.265 16.397 1.00 83.31 254 VAL A O 1
ATOM 1854 N N . GLU A 1 255 ? -30.793 -8.336 14.657 1.00 80.06 255 GLU A N 1
ATOM 1855 C CA . GLU A 1 255 ? -31.264 -7.176 15.405 1.00 80.06 255 GLU A CA 1
ATOM 1856 C C . GLU A 1 255 ? -32.613 -7.536 16.022 1.00 80.06 255 GLU A C 1
ATOM 1858 O O . GLU A 1 255 ? -33.542 -7.909 15.306 1.00 80.06 255 GLU A O 1
ATOM 1863 N N . ALA A 1 256 ? -32.707 -7.475 17.349 1.00 70.62 256 ALA A N 1
ATOM 1864 C CA . ALA A 1 256 ? -33.976 -7.686 18.025 1.00 70.62 256 ALA A CA 1
ATOM 1865 C C . ALA A 1 256 ? -34.795 -6.390 17.938 1.00 70.62 256 ALA A C 1
ATOM 1867 O O . ALA A 1 256 ? -34.471 -5.393 18.591 1.00 70.62 256 ALA A O 1
ATOM 1868 N N . ASP A 1 257 ? -35.852 -6.392 17.124 1.00 62.72 257 ASP A N 1
ATOM 1869 C CA . ASP A 1 257 ? -36.788 -5.272 17.063 1.00 62.72 257 ASP A CA 1
ATOM 1870 C C . ASP A 1 257 ? -37.685 -5.285 18.306 1.00 62.72 257 ASP A C 1
ATOM 1872 O O . ASP A 1 257 ? -38.499 -6.184 18.500 1.00 62.72 257 ASP A O 1
ATOM 1876 N N . GLN A 1 258 ? -37.496 -4.251 19.131 1.00 56.53 258 GLN A N 1
ATOM 1877 C CA . GLN A 1 258 ? -38.148 -3.990 20.418 1.00 56.53 258 GLN A CA 1
ATOM 1878 C C . GLN A 1 258 ? -37.943 -5.060 21.503 1.00 56.53 258 GLN A C 1
ATOM 1880 O O . GLN A 1 258 ? -37.898 -6.264 21.278 1.00 56.53 258 GLN A O 1
ATOM 1885 N N . ALA A 1 259 ? -37.863 -4.589 22.748 1.00 55.66 259 ALA A N 1
ATOM 1886 C CA . ALA A 1 259 ? -37.861 -5.426 23.944 1.00 55.66 259 ALA A CA 1
ATOM 1887 C C . ALA A 1 259 ? -39.263 -6.006 24.239 1.00 55.66 259 ALA A C 1
ATOM 1889 O O . ALA A 1 259 ? -39.713 -5.978 25.384 1.00 55.66 259 ALA A O 1
ATOM 1890 N N . ASP A 1 260 ? -39.992 -6.474 23.221 1.00 56.94 260 ASP A N 1
ATOM 1891 C CA . ASP A 1 260 ? -41.219 -7.227 23.452 1.00 56.94 260 ASP A CA 1
ATOM 1892 C C . ASP A 1 260 ? -40.868 -8.691 23.786 1.00 56.94 260 ASP A C 1
ATOM 1894 O O . ASP A 1 260 ? -39.941 -9.295 23.241 1.00 56.94 260 ASP A O 1
ATOM 1898 N N . ALA A 1 261 ? -41.564 -9.265 24.768 1.00 56.22 261 ALA A N 1
ATOM 1899 C CA . ALA A 1 261 ? -41.235 -10.595 25.280 1.00 56.22 261 ALA A CA 1
ATOM 1900 C C . ALA A 1 261 ? -41.451 -11.711 24.237 1.00 56.22 261 ALA A C 1
ATOM 1902 O O . ALA A 1 261 ? -40.852 -12.780 24.356 1.00 56.22 261 ALA A O 1
ATOM 1903 N N . ALA A 1 262 ? -42.283 -11.474 23.215 1.00 59.41 262 ALA A N 1
ATOM 1904 C CA . ALA A 1 262 ? -42.629 -12.458 22.191 1.00 59.41 262 ALA A CA 1
ATOM 1905 C C . ALA A 1 262 ? -41.497 -12.616 21.162 1.00 59.41 262 ALA A C 1
ATOM 1907 O O . ALA A 1 262 ? -41.039 -13.735 20.924 1.00 59.41 262 ALA A O 1
ATOM 1908 N N . SER A 1 263 ? -40.983 -11.502 20.644 1.00 60.50 263 SER A N 1
ATOM 1909 C CA . SER A 1 263 ? -39.792 -11.404 19.801 1.00 60.50 263 SER A CA 1
ATOM 1910 C C . SER A 1 263 ? -38.588 -12.028 20.506 1.00 60.50 263 SER A C 1
ATOM 1912 O O . SER A 1 263 ? -37.981 -12.970 19.985 1.00 60.50 263 SER A O 1
ATOM 1914 N N . LEU A 1 264 ? -38.335 -11.642 21.763 1.00 64.31 264 LEU A N 1
ATOM 1915 C CA . LEU A 1 264 ? -37.254 -12.216 22.568 1.00 64.31 264 LEU A CA 1
ATOM 1916 C C . LEU A 1 264 ? -37.419 -13.736 22.757 1.00 64.31 264 LEU A C 1
ATOM 1918 O O . LEU A 1 264 ? -36.470 -14.491 22.553 1.00 64.31 264 LEU A O 1
ATOM 1922 N N . SER A 1 265 ? -38.626 -14.216 23.073 1.00 62.59 265 SER A N 1
ATOM 1923 C CA . SER A 1 265 ? -38.880 -15.657 23.227 1.00 62.59 265 SER A CA 1
ATOM 1924 C C . SER A 1 265 ? -38.680 -16.448 21.927 1.00 62.59 265 SER A C 1
ATOM 1926 O O . SER A 1 265 ? -38.193 -17.583 21.962 1.00 62.59 265 SER A O 1
ATOM 1928 N N . SER A 1 266 ? -38.988 -15.845 20.774 1.00 67.44 266 SER A N 1
ATOM 1929 C CA . SER A 1 266 ? -38.790 -16.460 19.460 1.00 67.44 266 SER A CA 1
ATOM 1930 C C . SER A 1 266 ? -37.303 -16.592 19.113 1.00 67.44 266 SER A C 1
ATOM 1932 O O . SER A 1 266 ? -36.871 -17.648 18.651 1.00 67.44 266 SER A O 1
ATOM 1934 N N . HIS A 1 267 ? -36.496 -15.578 19.442 1.00 68.44 267 HIS A N 1
ATOM 1935 C CA . HIS A 1 267 ? -35.046 -15.606 19.266 1.00 68.44 267 HIS A CA 1
ATOM 1936 C C . HIS A 1 267 ? -34.374 -16.627 20.196 1.00 68.44 267 HIS A C 1
ATOM 1938 O O . HIS A 1 267 ? -33.536 -17.399 19.729 1.00 68.44 267 HIS A O 1
ATOM 1944 N N . VAL A 1 268 ? -34.795 -16.728 21.464 1.00 68.31 268 VAL A N 1
ATOM 1945 C CA . VAL A 1 268 ? -34.319 -17.787 22.381 1.00 68.31 268 VAL A CA 1
ATOM 1946 C C . VAL A 1 268 ? -34.662 -19.172 21.839 1.00 68.31 268 VAL A C 1
ATOM 1948 O O . VAL A 1 268 ? -33.812 -20.060 21.826 1.00 68.31 268 VAL A O 1
ATOM 1951 N N . SER A 1 269 ? -35.884 -19.350 21.332 1.00 69.75 269 SER A N 1
ATOM 1952 C CA . SER A 1 269 ? -36.325 -20.618 20.734 1.00 69.75 269 SER A CA 1
ATOM 1953 C C . SER A 1 269 ? -35.533 -20.974 19.468 1.00 69.75 269 SER A C 1
ATOM 1955 O O . SER A 1 269 ? -35.330 -22.150 19.178 1.00 69.75 269 SER A O 1
ATOM 1957 N N . ALA A 1 270 ? -35.037 -19.967 18.742 1.00 68.31 270 ALA A N 1
ATOM 1958 C CA . ALA A 1 270 ? -34.136 -20.120 17.600 1.00 68.31 270 ALA A CA 1
ATOM 1959 C C . ALA A 1 270 ? -32.647 -20.272 17.994 1.00 68.31 270 ALA A C 1
ATOM 1961 O O . ALA A 1 270 ? -31.789 -20.392 17.113 1.00 68.31 270 ALA A O 1
ATOM 1962 N N . GLY A 1 271 ? -32.338 -20.294 19.296 1.00 71.38 271 GLY A N 1
ATOM 1963 C CA . GLY A 1 271 ? -31.000 -20.523 19.845 1.00 71.38 271 GLY A CA 1
ATOM 1964 C C . GLY A 1 271 ? -30.126 -19.274 19.974 1.00 71.38 271 GLY A C 1
ATOM 1965 O O . GLY A 1 271 ? -28.911 -19.419 20.095 1.00 71.38 271 GLY A O 1
ATOM 1966 N N . PHE A 1 272 ? -30.704 -18.070 19.920 1.00 72.25 272 PHE A N 1
ATOM 1967 C CA . PHE A 1 272 ? -29.964 -16.816 20.069 1.00 72.25 272 PHE A CA 1
ATOM 1968 C C . PHE A 1 272 ? -29.721 -16.455 21.538 1.00 72.25 272 PHE A C 1
ATOM 1970 O O . PHE A 1 272 ? -30.624 -16.517 22.372 1.00 72.25 272 PHE A O 1
ATOM 1977 N N . GLU A 1 273 ? -28.502 -16.010 21.830 1.00 76.44 273 GLU A N 1
ATOM 1978 C CA . GLU A 1 273 ? -28.130 -15.372 23.093 1.00 76.44 273 GLU A CA 1
ATOM 1979 C C . GLU A 1 273 ? -28.151 -13.846 22.932 1.00 76.44 273 GLU A C 1
ATOM 1981 O O . GLU A 1 273 ? -27.743 -13.320 21.897 1.00 76.44 273 GLU A O 1
ATOM 1986 N N . PHE A 1 274 ? -28.608 -13.113 23.948 1.00 67.88 274 PHE A N 1
ATOM 1987 C CA . PHE A 1 274 ? -28.721 -11.654 23.862 1.00 67.88 274 PHE A CA 1
ATOM 1988 C C . PHE A 1 274 ? -27.441 -10.938 24.280 1.00 67.88 274 PHE A C 1
ATOM 1990 O O . PHE A 1 274 ? -26.835 -11.270 25.300 1.00 67.88 274 PHE A O 1
ATOM 1997 N N . VAL A 1 275 ? -27.080 -9.910 23.513 1.00 69.69 275 VAL A N 1
ATOM 1998 C CA . VAL A 1 275 ? -25.950 -9.018 23.786 1.00 69.69 275 VAL A CA 1
ATOM 1999 C C . VAL A 1 275 ? -26.458 -7.574 23.777 1.00 69.69 275 VAL A C 1
ATOM 2001 O O . VAL A 1 275 ? -27.233 -7.195 22.894 1.00 69.69 275 VAL A O 1
ATOM 2004 N N . MET A 1 276 ? -26.051 -6.792 24.783 1.00 56.62 276 MET A N 1
ATOM 2005 C CA . MET A 1 276 ? -26.285 -5.342 24.858 1.00 56.62 276 MET A CA 1
ATOM 2006 C C . MET A 1 276 ? -25.101 -4.563 24.299 1.00 56.62 276 MET A C 1
ATOM 2008 O O . MET A 1 276 ? -23.952 -4.992 24.553 1.00 56.62 276 MET A O 1
#

Organism: Emiliania huxleyi (NCBI:txid2903)

InterPro domains:
  IPR000253 Forkhead-associated (FHA) domain [PF00498] (31-100)
  IPR000253 Forkhead-associated (FHA) domain [PS50006] (31-83)
  IPR000253 Forkhead-associated (FHA) domain [SM00240] (30-83)
  IPR008984 SMAD/FHA domain superfamily [SSF49879] (13-112)
  IPR036420 BRCT domain superfamily [G3DSA:3.40.50.10190] (111-191)
  IPR036420 BRCT domain superfamily [SSF52113] (127-179)
  IPR040227 Nibrin-related [PTHR12162] (28-260)

Radius of gyration: 23.02 Å; chains: 1; bounding box: 64×39×63 Å

Secondary structure (DSSP, 8-state):
-PPPSSB--EEEEETTEEEEEEPPTT----EEEESSTTSSEE--S-TTS-SS-EEEEE-TTSS-EEEEE---SS-EEETTEEEPTT-EEEE-TT-EEEETTEEEEEEE---EEEE-S--HHHHHHHHHHHHTSTTBEEESS--TTT--EEE-SB----HHHHHHHHHTPPEE-HHHHHHHHT--STTSPPPPTTSTTTSPBPP--TTS-TTTTS--GGGGGTTTT-EEEEPS-S-HHHHHHHHHHHHHTT-EEEE--SS-HHHHHHHHHTTPEEE-